Protein AF-A0A7J2TI35-F1 (afdb_monomer)

Secondary structure (DSSP, 8-state):
------------S-----SS----SEEEEEEEEEEESSHHHHHHHHHHHTT-TTSEEEE--SEE-TTPEE--HHHHHHT--TT-EEEEEEEEEEE--TT-EEEEEEEEEEESSTTS-EEEEEEEEE--S-HHHHHHHHHHHHHHHHHS--EEEEEEEEEEEEPPTTSEEEEEEEEEEE-

Structure (mmCIF, N/CA/C/O backbone):
data_AF-A0A7J2TI35-F1
#
_entry.id   AF-A0A7J2TI35-F1
#
loop_
_atom_site.group_PDB
_atom_site.id
_atom_site.type_symbol
_atom_site.label_atom_id
_atom_site.label_alt_id
_atom_site.label_comp_id
_atom_site.label_asym_id
_atom_site.label_entity_id
_atom_site.label_seq_id
_atom_site.pdbx_PDB_ins_code
_atom_site.Cartn_x
_atom_site.Cartn_y
_atom_site.Cartn_z
_atom_site.occupancy
_atom_site.B_iso_or_equiv
_atom_site.auth_seq_id
_atom_site.auth_comp_id
_atom_site.auth_asym_id
_atom_site.auth_atom_id
_atom_site.pdbx_PDB_model_num
ATOM 1 N N . MET A 1 1 ? 28.797 -44.524 -38.401 1.00 36.66 1 MET A N 1
ATOM 2 C CA . MET A 1 1 ? 29.913 -44.524 -37.436 1.00 36.66 1 MET A CA 1
ATOM 3 C C . MET A 1 1 ? 30.555 -43.155 -37.546 1.00 36.66 1 MET A C 1
ATOM 5 O O . MET A 1 1 ? 31.098 -42.881 -38.601 1.00 36.66 1 MET A O 1
ATOM 9 N N . GLU A 1 2 ? 30.414 -42.201 -36.638 1.00 34.38 2 GLU A N 1
ATOM 10 C CA . GLU A 1 2 ? 29.848 -42.133 -35.285 1.00 34.38 2 GLU A CA 1
ATOM 11 C C . GLU A 1 2 ? 29.405 -40.663 -35.058 1.00 34.38 2 GLU A C 1
ATOM 13 O O . GLU A 1 2 ? 29.889 -39.764 -35.748 1.00 34.38 2 GLU A O 1
ATOM 18 N N . GLU A 1 3 ? 28.412 -40.440 -34.195 1.00 37.59 3 GLU A N 1
ATOM 19 C CA . GLU A 1 3 ? 27.719 -39.166 -33.937 1.00 37.59 3 GLU A CA 1
ATOM 20 C C . GLU A 1 3 ? 28.552 -38.153 -33.139 1.00 37.59 3 GLU A C 1
ATOM 22 O O . GLU A 1 3 ? 29.273 -38.553 -32.241 1.00 37.59 3 GLU A O 1
ATOM 27 N N . TYR A 1 4 ? 28.319 -36.851 -33.363 1.00 26.86 4 TYR A N 1
ATOM 28 C CA . TYR A 1 4 ? 27.941 -35.900 -32.300 1.00 26.86 4 TYR A CA 1
ATOM 29 C C . TYR A 1 4 ? 27.055 -34.796 -32.909 1.00 26.86 4 TYR A C 1
ATOM 31 O O . TYR A 1 4 ? 27.506 -33.964 -33.696 1.00 26.86 4 TYR A O 1
ATOM 39 N N . LYS A 1 5 ? 25.760 -34.821 -32.570 1.00 39.22 5 LYS A N 1
ATOM 40 C CA . LYS A 1 5 ? 24.762 -33.800 -32.923 1.00 39.22 5 LYS A 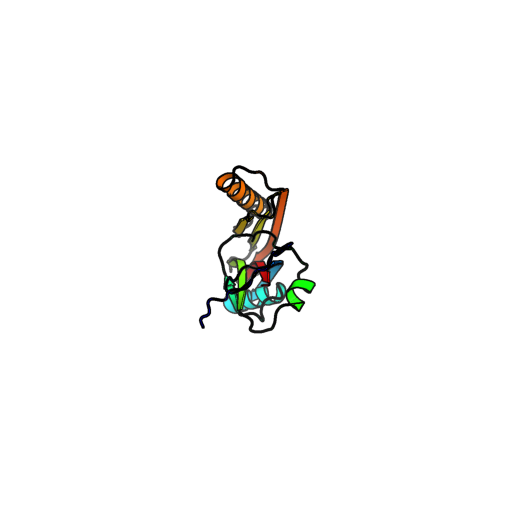CA 1
ATOM 41 C C . LYS A 1 5 ? 24.592 -32.815 -31.765 1.00 39.22 5 LYS A C 1
ATOM 43 O O . LYS A 1 5 ? 24.248 -33.234 -30.666 1.00 39.22 5 LYS A O 1
ATOM 48 N N . TYR A 1 6 ? 24.649 -31.518 -32.056 1.00 31.52 6 TYR A N 1
ATOM 49 C CA . TYR A 1 6 ? 23.654 -30.579 -31.530 1.00 31.52 6 TYR A CA 1
ATOM 50 C C . TYR A 1 6 ? 23.400 -29.490 -32.578 1.00 31.52 6 TYR A C 1
ATOM 52 O O . TYR A 1 6 ? 24.297 -28.740 -32.957 1.00 31.52 6 TYR A O 1
ATOM 60 N N . ASN A 1 7 ? 22.191 -29.521 -33.139 1.00 36.62 7 ASN A N 1
ATOM 61 C CA . ASN A 1 7 ? 21.800 -28.834 -34.366 1.00 36.62 7 ASN A CA 1
ATOM 62 C C . ASN A 1 7 ? 21.834 -27.310 -34.241 1.00 36.62 7 ASN A C 1
ATOM 64 O O . ASN A 1 7 ? 21.316 -26.729 -33.290 1.00 36.62 7 ASN A O 1
ATOM 68 N N . GLY A 1 8 ? 22.367 -26.678 -35.286 1.00 44.88 8 GLY A N 1
ATOM 69 C CA . GLY A 1 8 ? 22.318 -25.243 -35.486 1.00 44.88 8 GLY A CA 1
ATOM 70 C C . GLY A 1 8 ? 20.895 -24.688 -35.500 1.00 44.88 8 GLY A C 1
ATOM 71 O O . GLY A 1 8 ? 19.974 -25.248 -36.093 1.00 44.88 8 GLY A O 1
ATOM 72 N N . THR A 1 9 ? 20.732 -23.527 -34.880 1.00 31.77 9 THR A N 1
ATOM 73 C CA . THR A 1 9 ? 19.609 -22.628 -35.134 1.00 31.77 9 THR A CA 1
ATOM 74 C C . THR A 1 9 ? 20.097 -21.202 -34.897 1.00 31.77 9 THR A C 1
ATOM 76 O O . THR A 1 9 ? 20.495 -20.842 -33.791 1.00 31.77 9 THR A O 1
ATOM 79 N N . LYS A 1 10 ? 20.102 -20.379 -35.953 1.00 37.06 10 LYS A N 1
ATOM 80 C CA . LYS A 1 10 ? 20.100 -18.920 -35.806 1.00 37.06 10 LYS A CA 1
ATOM 81 C C . LYS A 1 10 ? 18.745 -18.547 -35.210 1.00 37.06 10 LYS A C 1
ATOM 83 O O . LYS A 1 10 ? 17.739 -18.695 -35.898 1.00 37.06 10 LYS A O 1
ATOM 88 N N . PHE A 1 11 ? 18.713 -18.061 -33.974 1.00 32.94 11 PHE A N 1
ATOM 89 C CA . PHE A 1 11 ? 17.512 -17.438 -33.424 1.00 32.94 11 PHE A CA 1
ATOM 90 C C . PHE A 1 11 ? 17.561 -15.931 -33.670 1.00 32.94 11 PHE A C 1
ATOM 92 O O . PHE A 1 11 ? 18.377 -15.204 -33.106 1.00 32.94 11 PHE A O 1
ATOM 99 N N . ALA A 1 12 ? 16.695 -15.489 -34.577 1.00 36.44 12 ALA A N 1
ATOM 100 C CA . ALA A 1 12 ? 16.267 -14.108 -34.698 1.00 36.44 12 ALA A CA 1
ATOM 101 C C . ALA A 1 12 ? 15.327 -13.761 -33.533 1.00 36.44 12 ALA A C 1
ATOM 103 O O . ALA A 1 12 ? 14.490 -14.583 -33.185 1.00 36.44 12 ALA A O 1
ATOM 104 N N . GLY A 1 13 ? 15.438 -12.534 -33.010 1.00 38.06 13 GLY A N 1
ATOM 105 C CA . GLY A 1 13 ? 14.357 -11.813 -32.323 1.00 38.06 13 GLY A CA 1
ATOM 106 C C . GLY A 1 13 ? 13.906 -12.342 -30.954 1.00 38.06 13 GLY A C 1
ATOM 107 O O . GLY A 1 13 ? 13.388 -13.440 -30.842 1.00 38.06 13 GLY A O 1
ATOM 108 N N . PHE A 1 14 ? 14.030 -11.493 -29.924 1.00 48.00 14 PHE A N 1
ATOM 109 C CA . PHE A 1 14 ? 13.279 -11.551 -28.656 1.00 48.00 14 PHE A CA 1
ATOM 110 C C . PHE A 1 14 ? 13.090 -12.954 -28.034 1.00 48.00 14 PHE A C 1
ATOM 112 O O . PHE A 1 14 ? 12.017 -13.549 -28.083 1.00 48.00 14 PHE A O 1
ATOM 119 N N . GLY A 1 15 ? 14.134 -13.458 -27.372 1.00 36.59 15 GLY A N 1
ATOM 120 C CA . GLY A 1 15 ? 14.057 -14.679 -26.570 1.00 36.59 15 GLY A CA 1
ATOM 121 C C . GLY A 1 15 ? 13.458 -14.441 -25.178 1.00 36.59 15 GLY A C 1
ATOM 122 O O . GLY A 1 15 ? 14.111 -13.850 -24.327 1.00 36.59 15 GLY A O 1
ATOM 123 N N . LEU A 1 16 ? 12.224 -14.921 -24.991 1.00 42.97 16 LEU A N 1
ATOM 124 C CA . LEU A 1 16 ? 11.712 -15.672 -23.829 1.00 42.97 16 LEU A CA 1
ATOM 125 C C . LEU A 1 16 ? 12.045 -15.156 -22.411 1.00 42.97 16 LEU A C 1
ATOM 127 O O . LEU A 1 16 ? 13.145 -15.325 -21.891 1.00 42.97 16 LEU A O 1
ATOM 131 N N . VAL A 1 17 ? 11.019 -14.652 -21.718 1.00 52.22 17 VAL A N 1
ATOM 132 C CA . VAL A 1 17 ? 10.976 -14.681 -20.248 1.00 52.22 17 VAL A CA 1
ATOM 133 C C . VAL A 1 17 ? 10.633 -16.110 -19.797 1.00 52.22 17 VAL A C 1
ATOM 135 O O . VAL A 1 17 ? 9.766 -16.738 -20.394 1.00 52.22 17 VAL A O 1
ATOM 138 N N . SER A 1 18 ? 11.261 -16.523 -18.689 1.00 61.06 18 SER A N 1
ATOM 139 C CA . SER A 1 18 ? 10.894 -17.585 -17.732 1.00 61.06 18 SER A CA 1
ATOM 140 C C . SER A 1 18 ? 11.398 -19.013 -17.965 1.00 61.06 18 SER A C 1
ATOM 142 O O . SER A 1 18 ? 10.998 -19.666 -18.916 1.00 61.06 18 SER A O 1
ATOM 144 N N . GLU A 1 19 ? 12.145 -19.515 -16.976 1.00 56.50 19 GLU A N 1
ATOM 145 C CA . GLU A 1 19 ? 11.762 -20.688 -16.173 1.00 56.50 19 GLU A CA 1
ATOM 146 C C . GLU A 1 19 ? 12.428 -20.537 -14.782 1.00 56.50 19 GLU A C 1
ATOM 148 O O . GLU A 1 19 ? 13.647 -20.609 -14.652 1.00 56.50 19 GLU A O 1
ATOM 153 N N . GLY A 1 20 ? 11.646 -20.205 -13.739 1.00 63.56 20 GLY A N 1
ATOM 154 C CA . GLY A 1 20 ? 12.079 -20.305 -12.329 1.00 63.56 20 GLY A CA 1
ATOM 155 C C . GLY A 1 20 ? 12.275 -19.026 -11.492 1.00 63.56 20 GLY A C 1
ATOM 156 O O . GLY A 1 20 ? 12.642 -19.147 -10.327 1.00 63.56 20 GLY A O 1
ATOM 157 N N . LYS A 1 21 ? 12.033 -17.807 -12.003 1.00 82.69 21 LYS A N 1
ATOM 158 C CA . LYS A 1 21 ? 12.129 -16.572 -11.187 1.00 82.69 21 LYS A CA 1
ATOM 159 C C . LYS A 1 21 ? 10.749 -15.959 -10.935 1.00 82.69 21 LYS A C 1
ATOM 161 O O . LYS A 1 21 ? 10.04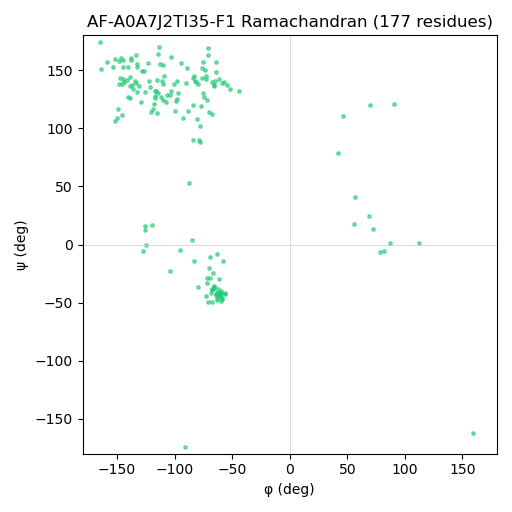1 -15.655 -11.889 1.00 82.69 21 LYS A O 1
ATOM 166 N N . LEU A 1 22 ? 10.399 -15.747 -9.663 1.00 90.88 22 LEU A N 1
ATOM 167 C CA . LEU A 1 22 ? 9.186 -15.035 -9.242 1.00 90.88 22 LEU A CA 1
ATOM 168 C C . LEU A 1 22 ? 9.406 -13.523 -9.396 1.00 90.88 22 LEU A C 1
ATOM 170 O O . LEU A 1 22 ? 9.887 -12.865 -8.477 1.00 90.88 22 LEU A O 1
ATOM 174 N N . VAL A 1 23 ? 9.111 -12.986 -10.580 1.00 93.94 23 VAL A N 1
ATOM 175 C CA . VAL A 1 23 ? 9.193 -11.546 -10.866 1.00 93.94 23 VAL A CA 1
ATOM 176 C C . VAL A 1 23 ? 7.810 -11.062 -11.294 1.00 93.94 23 VAL A C 1
ATOM 178 O O . VAL A 1 23 ? 7.355 -11.478 -12.358 1.00 93.94 23 VAL A O 1
ATOM 181 N N . PRO A 1 24 ? 7.147 -10.198 -10.504 1.00 95.44 24 PRO A N 1
ATOM 182 C CA . PRO A 1 24 ? 5.852 -9.649 -10.879 1.00 95.44 24 PRO A CA 1
ATOM 183 C C . PRO A 1 24 ? 5.896 -8.887 -12.193 1.00 95.44 24 PRO A C 1
ATOM 185 O O . PRO A 1 24 ? 6.826 -8.116 -12.443 1.00 95.44 24 PRO A O 1
ATOM 188 N N . ARG A 1 25 ? 4.865 -9.084 -13.014 1.00 95.19 25 ARG A N 1
ATOM 189 C CA . ARG A 1 25 ? 4.716 -8.402 -14.306 1.00 95.19 25 ARG A CA 1
ATOM 190 C C . ARG A 1 25 ? 3.684 -7.292 -14.250 1.00 95.19 25 ARG A C 1
ATOM 192 O O . ARG A 1 25 ? 3.752 -6.372 -15.061 1.00 95.19 25 ARG A O 1
ATOM 199 N N . ARG A 1 26 ? 2.759 -7.369 -13.295 1.00 98.25 26 ARG A N 1
ATOM 200 C CA . ARG A 1 26 ? 1.734 -6.358 -13.062 1.00 98.25 26 ARG A CA 1
ATOM 201 C C . ARG A 1 26 ? 1.646 -5.999 -11.590 1.00 98.25 26 ARG A C 1
ATOM 203 O O . ARG A 1 26 ? 1.957 -6.803 -10.709 1.00 98.25 26 ARG A O 1
ATOM 210 N N . VAL A 1 27 ? 1.204 -4.779 -11.328 1.00 98.62 27 VAL A N 1
ATOM 211 C CA . VAL A 1 27 ? 0.921 -4.288 -9.984 1.00 98.62 27 VAL A CA 1
ATOM 212 C C . VAL A 1 27 ? -0.323 -3.416 -10.003 1.00 98.62 27 VAL A C 1
ATOM 214 O O . VAL A 1 27 ? -0.522 -2.623 -10.921 1.00 98.62 27 VAL A O 1
ATOM 217 N N . PHE A 1 28 ? -1.149 -3.532 -8.972 1.00 98.81 28 PHE A N 1
ATOM 218 C CA . PHE A 1 28 ? -2.208 -2.566 -8.697 1.00 98.81 28 PHE A CA 1
ATOM 219 C C . PHE A 1 28 ? -2.039 -1.995 -7.294 1.00 98.81 28 PHE A C 1
ATOM 221 O O . PHE A 1 28 ? -1.431 -2.610 -6.419 1.00 98.81 28 PHE A O 1
ATOM 228 N N . PHE A 1 29 ? -2.580 -0.802 -7.081 1.00 98.81 29 PHE A N 1
ATOM 229 C CA . PHE A 1 29 ? -2.507 -0.104 -5.804 1.00 98.81 29 PHE A CA 1
ATOM 230 C C . PHE A 1 29 ? -3.887 -0.080 -5.164 1.00 98.81 29 PHE A C 1
ATOM 232 O O . PHE A 1 29 ? -4.892 0.135 -5.841 1.00 98.81 29 PHE A O 1
ATOM 239 N N . THR A 1 30 ? -3.942 -0.318 -3.860 1.00 98.81 30 THR A N 1
ATOM 240 C CA . THR A 1 30 ? -5.188 -0.298 -3.095 1.00 98.81 30 THR A CA 1
ATOM 241 C C . THR A 1 30 ? -4.934 0.240 -1.695 1.00 98.81 30 THR A C 1
ATOM 243 O O . THR A 1 30 ? -3.806 0.232 -1.198 1.00 98.81 30 THR A O 1
ATOM 246 N N . SER A 1 31 ? -5.984 0.713 -1.049 1.00 98.88 31 SER A N 1
ATOM 247 C CA . SER A 1 31 ? -5.960 1.131 0.343 1.00 98.88 31 SER A CA 1
ATOM 248 C C . SER A 1 31 ? -7.300 0.821 0.985 1.00 98.88 31 SER A C 1
ATOM 250 O O . SER A 1 31 ? -8.286 0.586 0.286 1.00 98.88 31 SER A O 1
ATOM 252 N N . GLY A 1 32 ? -7.319 0.764 2.312 1.00 98.81 32 GLY A N 1
ATOM 253 C CA . GLY A 1 32 ? -8.541 0.456 3.034 1.00 98.81 32 GLY A CA 1
ATOM 254 C C . GLY A 1 32 ? -8.519 0.914 4.479 1.00 98.81 32 GLY A C 1
ATOM 255 O O . GLY A 1 32 ? -7.454 1.105 5.079 1.00 98.81 32 GLY A O 1
ATOM 256 N N . VAL A 1 33 ? -9.718 1.089 5.025 1.00 98.88 33 VAL A N 1
ATOM 257 C CA . VAL A 1 33 ? -9.968 1.458 6.415 1.00 98.88 33 VAL A CA 1
ATOM 258 C C . VAL A 1 33 ? -10.908 0.444 7.054 1.00 98.88 33 VAL A C 1
ATOM 260 O O . VAL A 1 33 ? -11.964 0.128 6.520 1.00 98.88 33 VAL A O 1
ATOM 263 N N . GLY A 1 34 ? -10.543 -0.036 8.236 1.00 98.69 34 GLY A N 1
ATOM 264 C CA . GLY A 1 34 ? -11.362 -0.933 9.041 1.00 98.69 34 GLY A CA 1
ATOM 265 C C . GLY A 1 34 ? -11.519 -0.407 10.457 1.00 98.69 34 GLY A C 1
ATOM 266 O O . GLY A 1 34 ? -10.650 0.306 10.960 1.00 98.69 34 GLY A O 1
ATOM 267 N N . ARG A 1 35 ? -12.659 -0.718 11.073 1.00 98.62 35 ARG A N 1
ATOM 268 C CA . ARG A 1 35 ? -13.029 -0.269 12.418 1.00 98.62 35 ARG A CA 1
ATOM 269 C C . ARG A 1 35 ? -13.709 -1.389 13.173 1.00 98.62 35 ARG A C 1
ATOM 271 O O . ARG A 1 35 ? -14.655 -1.980 12.655 1.00 98.62 35 ARG A O 1
ATOM 278 N N . HIS A 1 36 ? -13.212 -1.705 14.361 1.00 98.62 36 HIS A N 1
ATOM 279 C CA . HIS A 1 36 ? -13.807 -2.732 15.209 1.00 98.62 36 HIS A CA 1
ATOM 280 C C . HIS A 1 36 ? -13.296 -2.625 16.654 1.00 98.62 36 HIS A C 1
ATOM 282 O O . HIS A 1 36 ? -12.134 -2.271 16.851 1.00 98.62 36 HIS A O 1
ATOM 288 N N . PRO A 1 37 ? -14.073 -3.033 17.675 1.00 98.19 37 PRO A N 1
ATOM 289 C CA . PRO A 1 37 ? -13.582 -3.160 19.055 1.00 98.19 37 PRO A CA 1
ATOM 290 C C . PRO A 1 37 ? -12.391 -4.115 19.248 1.00 98.19 37 PRO A C 1
ATOM 292 O O . PRO A 1 37 ? -11.741 -4.088 20.287 1.00 98.19 37 PRO A O 1
ATOM 295 N N . ASP A 1 38 ? -12.097 -4.952 18.253 1.00 98.31 38 ASP A N 1
ATOM 296 C CA . ASP A 1 38 ? -10.973 -5.889 18.252 1.00 98.31 38 ASP A CA 1
ATOM 297 C C . ASP A 1 38 ? -9.970 -5.490 17.153 1.00 98.31 38 ASP A C 1
ATOM 299 O O . ASP A 1 38 ? -10.383 -5.278 16.007 1.00 98.31 38 ASP A O 1
ATOM 303 N N . PRO A 1 39 ? -8.663 -5.391 17.454 1.00 98.19 39 PRO A N 1
ATOM 304 C CA . PRO A 1 39 ? -7.669 -4.895 16.506 1.00 98.19 39 PRO A CA 1
ATOM 305 C C . PRO A 1 39 ? -7.420 -5.845 15.328 1.00 98.19 39 PRO A C 1
ATOM 307 O O . PRO A 1 39 ? -7.055 -5.383 14.244 1.00 98.19 39 PRO A O 1
ATOM 310 N N . LEU A 1 40 ? -7.600 -7.158 15.514 1.00 98.31 40 LEU A N 1
ATOM 311 C CA . LEU A 1 40 ? -7.437 -8.144 14.447 1.00 98.31 40 LEU A CA 1
ATOM 312 C C . LEU A 1 40 ? -8.599 -8.045 13.458 1.00 98.31 40 LEU A C 1
ATOM 314 O O . LEU A 1 40 ? -8.373 -8.014 12.250 1.00 98.31 40 LEU A O 1
ATOM 318 N N . VAL A 1 41 ? -9.826 -7.925 13.964 1.00 98.56 41 VAL A N 1
ATOM 319 C CA . VAL A 1 41 ? -11.013 -7.736 13.118 1.00 98.56 41 VAL A CA 1
ATOM 320 C C . VAL A 1 41 ? -10.990 -6.367 12.434 1.00 98.56 41 VAL A C 1
ATOM 322 O O . VAL A 1 41 ? -11.310 -6.272 11.255 1.00 98.56 41 VAL A O 1
ATOM 325 N N . SER A 1 42 ? -10.530 -5.313 13.118 1.00 98.69 42 SER A N 1
ATOM 326 C CA . SER A 1 42 ? -10.311 -3.996 12.501 1.00 98.69 42 SER A CA 1
ATOM 327 C C . SER A 1 42 ? -9.368 -4.095 11.295 1.00 98.69 42 SER A C 1
ATOM 329 O O . SER A 1 42 ? -9.630 -3.513 10.244 1.00 98.69 42 SER A O 1
ATOM 331 N N . PHE A 1 43 ? -8.296 -4.884 11.402 1.00 98.75 43 PHE A N 1
ATOM 332 C CA . PHE A 1 43 ? -7.399 -5.125 10.275 1.00 98.75 43 PHE A CA 1
ATOM 333 C C . PHE A 1 43 ? -8.052 -5.946 9.153 1.00 98.75 43 PHE A C 1
ATOM 335 O O . PHE A 1 43 ? -7.891 -5.604 7.984 1.00 98.75 43 PHE A O 1
ATOM 342 N N . GLU A 1 44 ? -8.823 -6.981 9.484 1.00 98.62 44 GLU A N 1
ATOM 343 C CA . GLU A 1 44 ? -9.565 -7.780 8.499 1.00 98.62 44 GLU A CA 1
ATOM 344 C C . GLU A 1 44 ? -10.566 -6.931 7.698 1.00 98.62 44 GLU A C 1
ATOM 346 O O . GLU A 1 44 ? -10.619 -7.024 6.470 1.00 98.62 44 GLU A O 1
ATOM 351 N N . LEU A 1 45 ? -11.274 -6.016 8.364 1.00 98.81 45 LEU A N 1
ATOM 352 C CA . LEU A 1 45 ? -12.179 -5.070 7.712 1.00 98.81 45 LEU A CA 1
ATOM 353 C C . LEU A 1 45 ? -11.433 -4.077 6.812 1.00 98.81 45 LEU A C 1
ATOM 355 O O . LEU A 1 45 ? -11.925 -3.751 5.735 1.00 98.81 45 LEU A O 1
ATOM 359 N N . ALA A 1 46 ? -10.229 -3.644 7.199 1.00 98.88 46 ALA A N 1
ATOM 360 C CA . ALA A 1 46 ? -9.393 -2.803 6.342 1.00 98.88 46 ALA A CA 1
ATOM 361 C C . ALA A 1 46 ? -8.941 -3.555 5.077 1.00 98.88 46 ALA A C 1
ATOM 363 O O . ALA A 1 46 ? -8.886 -2.969 3.997 1.00 98.88 46 ALA A O 1
ATOM 364 N N . LEU A 1 47 ? -8.656 -4.859 5.183 1.00 98.88 47 LEU A N 1
ATOM 365 C CA . LEU A 1 47 ? -8.346 -5.706 4.026 1.00 98.88 47 LEU A CA 1
ATOM 366 C C . LEU A 1 47 ? -9.557 -5.890 3.103 1.00 98.88 47 LEU A C 1
ATOM 368 O O . LEU A 1 47 ? -9.382 -5.876 1.883 1.00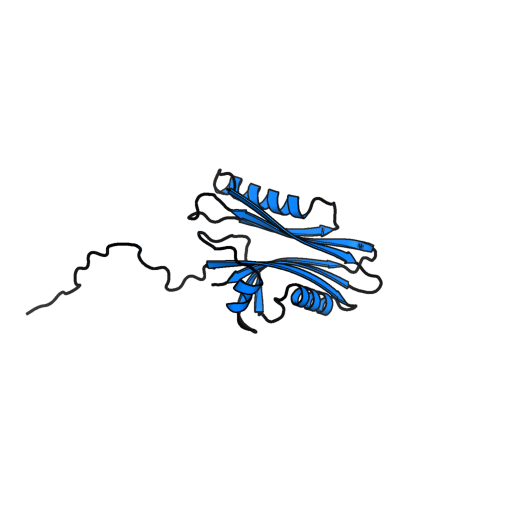 98.88 47 LEU A O 1
ATOM 372 N N . ARG A 1 48 ? -10.767 -6.022 3.667 1.00 98.81 48 ARG A N 1
ATOM 373 C CA . ARG A 1 48 ? -12.029 -6.087 2.906 1.00 98.81 48 ARG A CA 1
ATOM 374 C C . ARG A 1 48 ? -12.299 -4.804 2.138 1.00 98.81 48 ARG A C 1
ATOM 376 O O . ARG A 1 48 ? -12.614 -4.863 0.954 1.00 98.81 48 ARG A O 1
ATOM 383 N N . ASP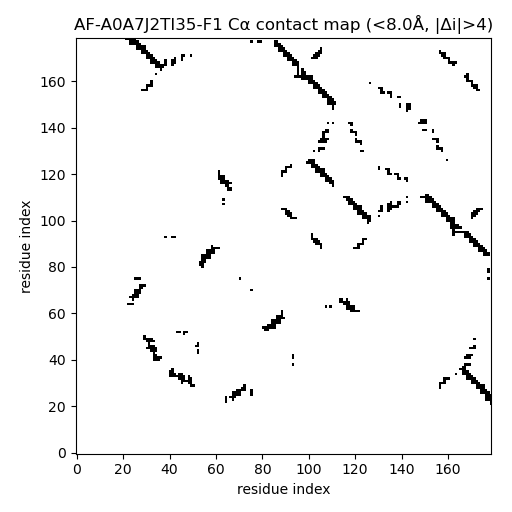 A 1 49 ? -12.137 -3.657 2.790 1.00 98.88 49 ASP A N 1
ATOM 384 C CA . ASP A 1 49 ? -12.268 -2.344 2.151 1.00 98.88 49 ASP A CA 1
ATOM 385 C C . ASP A 1 49 ? -11.247 -2.195 1.002 1.00 98.88 49 ASP A C 1
ATOM 387 O O . ASP A 1 49 ? -11.579 -1.847 -0.136 1.00 98.88 49 ASP A O 1
ATOM 391 N N . ALA A 1 50 ? -10.011 -2.645 1.240 1.00 98.75 50 ALA A N 1
ATOM 392 C CA . ALA A 1 50 ? -8.971 -2.728 0.219 1.00 98.75 50 ALA A CA 1
ATOM 393 C C . ALA A 1 50 ? -9.218 -3.810 -0.859 1.00 98.75 50 ALA A C 1
ATOM 395 O O . ALA A 1 50 ? -8.553 -3.790 -1.899 1.00 98.75 50 ALA A O 1
ATOM 396 N N . GLY A 1 51 ? -10.190 -4.710 -0.685 1.00 98.69 51 GLY A N 1
ATOM 397 C CA . GLY A 1 51 ? -10.566 -5.780 -1.620 1.00 98.69 51 GLY A CA 1
ATOM 398 C C . GLY A 1 51 ? -9.539 -6.906 -1.777 1.00 98.69 51 GLY A C 1
ATOM 399 O O . GLY A 1 51 ? -9.488 -7.537 -2.837 1.00 98.69 51 GLY A O 1
ATOM 400 N N . ILE A 1 52 ? -8.687 -7.114 -0.769 1.00 98.75 52 ILE A N 1
ATOM 401 C CA . ILE A 1 52 ? -7.578 -8.085 -0.784 1.00 98.75 52 ILE A CA 1
ATOM 402 C C . ILE A 1 52 ? -7.613 -9.072 0.396 1.00 98.75 52 ILE A C 1
ATOM 404 O O . ILE A 1 52 ? -6.651 -9.801 0.621 1.00 98.75 52 ILE A O 1
ATOM 408 N N . GLU A 1 53 ? -8.722 -9.130 1.133 1.00 98.56 53 GLU A N 1
ATOM 409 C CA . GLU A 1 53 ? -8.941 -9.986 2.309 1.00 98.56 53 GLU A CA 1
ATOM 410 C C . GLU A 1 53 ? -8.855 -11.484 2.016 1.00 98.56 53 GLU A C 1
ATOM 412 O O . GLU A 1 53 ? -8.497 -12.279 2.880 1.00 98.56 53 GLU A O 1
ATOM 417 N N . LYS A 1 54 ? -9.211 -11.878 0.791 1.00 98.25 54 LYS A N 1
ATOM 418 C CA . LYS A 1 54 ? -9.376 -13.283 0.402 1.00 98.25 54 LYS A CA 1
ATOM 419 C C . LYS A 1 54 ? -8.073 -13.962 -0.017 1.00 98.25 54 LYS A C 1
ATOM 421 O O . LYS A 1 54 ? -8.114 -15.104 -0.474 1.00 98.25 54 LYS A O 1
ATOM 426 N N . PHE A 1 55 ? -6.936 -13.276 0.084 1.00 98.69 55 PHE A N 1
ATOM 427 C CA . PHE A 1 55 ? -5.628 -13.767 -0.353 1.00 98.69 55 PHE A CA 1
ATOM 428 C C . PHE A 1 55 ? -4.700 -14.056 0.832 1.00 98.69 55 PHE A C 1
ATOM 430 O O . PHE A 1 55 ? -4.801 -13.438 1.888 1.00 98.69 55 PHE A O 1
ATOM 437 N N . ASN A 1 56 ? -3.737 -14.957 0.631 1.00 98.44 56 ASN A N 1
ATOM 438 C CA . ASN A 1 56 ? -2.626 -15.153 1.559 1.00 98.44 56 ASN A CA 1
ATOM 439 C C . ASN A 1 56 ? -1.536 -14.117 1.248 1.00 98.44 56 ASN A C 1
ATOM 441 O O . ASN A 1 56 ? -0.672 -14.345 0.401 1.00 98.44 56 ASN A O 1
ATOM 445 N N . LEU A 1 57 ? -1.612 -12.952 1.892 1.00 98.56 57 LEU A N 1
ATOM 446 C CA . LEU A 1 57 ? -0.713 -11.829 1.622 1.00 98.56 57 LEU A CA 1
ATOM 447 C C . LEU A 1 57 ? 0.686 -12.066 2.206 1.00 98.56 57 LEU A C 1
ATOM 449 O O . LEU A 1 57 ? 0.837 -12.311 3.402 1.00 98.56 57 LEU A O 1
ATOM 453 N N . VAL A 1 58 ? 1.713 -11.939 1.367 1.00 98.44 58 VAL A N 1
ATOM 454 C CA . VAL A 1 58 ? 3.124 -11.992 1.765 1.00 98.44 58 VAL A CA 1
ATOM 455 C C . VAL A 1 58 ? 3.757 -10.636 1.509 1.00 98.44 58 VAL A C 1
ATOM 457 O O . VAL A 1 58 ? 3.925 -10.219 0.363 1.00 98.44 58 VAL A O 1
ATOM 460 N N . THR A 1 59 ? 4.137 -9.952 2.583 1.00 98.25 59 THR A N 1
ATOM 461 C CA . THR A 1 59 ? 4.836 -8.673 2.483 1.00 98.25 59 THR A CA 1
ATOM 462 C C . THR A 1 59 ? 6.265 -8.885 1.994 1.00 98.25 59 THR A C 1
ATOM 464 O O . THR A 1 59 ? 7.023 -9.641 2.606 1.00 98.25 59 THR A O 1
ATOM 467 N N . VAL A 1 60 ? 6.634 -8.212 0.909 1.00 97.62 60 VAL A N 1
ATOM 468 C CA . VAL A 1 60 ? 7.988 -8.199 0.341 1.00 97.62 60 VAL A CA 1
ATOM 469 C C . VAL A 1 60 ? 8.601 -6.808 0.456 1.00 97.62 60 VAL A C 1
ATOM 471 O O . VAL A 1 60 ? 7.923 -5.850 0.815 1.00 97.62 60 VAL A O 1
ATOM 474 N N . SER A 1 61 ? 9.896 -6.704 0.165 1.00 95.56 61 SER A N 1
ATOM 475 C CA . SER A 1 61 ? 10.608 -5.429 0.173 1.00 95.56 61 SER A CA 1
ATOM 476 C C . SER A 1 61 ? 10.214 -4.517 -0.996 1.00 95.56 61 SER A C 1
ATOM 478 O O . SER A 1 61 ? 9.561 -4.915 -1.963 1.00 95.56 61 SER A O 1
ATOM 480 N N . SER A 1 62 ? 10.655 -3.268 -0.908 1.00 94.31 62 SER A N 1
ATOM 481 C CA . SER A 1 62 ? 10.086 -2.122 -1.611 1.00 94.31 62 SER A CA 1
ATOM 482 C C . SER A 1 62 ? 10.658 -1.891 -3.025 1.00 94.31 62 SER A C 1
ATOM 484 O O . SER A 1 62 ? 11.112 -0.801 -3.366 1.00 94.31 62 SER A O 1
ATOM 486 N N . ILE A 1 63 ? 10.648 -2.920 -3.878 1.00 98.12 63 ILE A N 1
ATOM 487 C CA . ILE A 1 63 ? 11.135 -2.838 -5.269 1.00 98.12 63 ILE A CA 1
ATOM 488 C C . ILE A 1 63 ? 9.969 -2.838 -6.260 1.00 98.12 63 ILE A C 1
ATOM 490 O O . ILE A 1 63 ? 9.136 -3.741 -6.243 1.00 98.12 63 ILE A O 1
ATOM 494 N N . TYR A 1 64 ? 9.951 -1.867 -7.180 1.00 98.06 64 TYR A N 1
ATOM 495 C CA . TYR A 1 64 ? 9.086 -1.908 -8.362 1.00 98.06 64 TYR A CA 1
ATOM 496 C C . TYR A 1 64 ? 9.814 -2.643 -9.499 1.00 98.06 64 TYR A C 1
ATOM 498 O O . TYR A 1 64 ? 10.845 -2.144 -9.963 1.00 98.06 64 TYR A O 1
ATOM 506 N N . PRO A 1 65 ? 9.342 -3.817 -9.958 1.00 97.56 65 PRO A N 1
ATOM 507 C CA . PRO A 1 65 ? 10.114 -4.626 -10.897 1.00 97.56 65 PRO A CA 1
ATOM 508 C C . PRO A 1 65 ? 10.332 -3.940 -12.259 1.00 97.56 65 PRO A C 1
ATOM 510 O O . PRO A 1 65 ? 9.454 -3.208 -12.728 1.00 97.56 65 PRO A O 1
ATOM 513 N N . PRO A 1 66 ? 11.464 -4.202 -12.942 1.00 96.44 66 PRO A N 1
ATOM 514 C CA . PRO A 1 66 ? 11.672 -3.747 -14.313 1.00 96.44 66 PRO A CA 1
ATOM 515 C C . PRO A 1 66 ? 10.540 -4.213 -15.227 1.00 96.44 66 PRO A C 1
ATOM 517 O O . PRO A 1 66 ? 10.125 -5.372 -15.168 1.00 96.44 66 PRO A O 1
ATOM 520 N N . ARG A 1 67 ? 10.073 -3.322 -16.106 1.00 95.56 67 ARG A N 1
ATOM 521 C CA . ARG A 1 67 ? 8.971 -3.570 -17.054 1.00 95.56 67 ARG A CA 1
ATOM 522 C C . ARG A 1 67 ? 7.653 -4.024 -16.407 1.00 95.56 67 ARG A C 1
ATOM 524 O O . ARG A 1 67 ? 6.806 -4.569 -17.111 1.00 95.56 67 ARG A O 1
ATOM 531 N N . CYS A 1 68 ? 7.480 -3.823 -15.099 1.00 96.94 68 CYS A N 1
ATOM 532 C CA . CYS A 1 68 ? 6.197 -4.039 -14.443 1.00 96.94 68 CYS A CA 1
ATOM 533 C C . CYS A 1 68 ? 5.173 -3.039 -14.994 1.00 96.94 68 CYS A C 1
ATOM 535 O O . CYS A 1 68 ? 5.506 -1.879 -15.255 1.00 96.94 68 CYS A O 1
ATOM 537 N N . GLU A 1 69 ? 3.943 -3.492 -15.191 1.00 97.62 69 GLU A N 1
ATOM 538 C CA . GLU A 1 69 ? 2.822 -2.690 -15.668 1.00 97.62 69 GLU A CA 1
ATOM 539 C C . GLU A 1 69 ? 1.895 -2.337 -14.498 1.00 97.62 69 GLU A C 1
ATOM 541 O O . GLU A 1 69 ? 1.509 -3.201 -13.710 1.00 97.62 69 GLU A O 1
ATOM 546 N N . ILE A 1 70 ? 1.516 -1.063 -14.386 1.00 98.31 70 ILE A N 1
ATOM 547 C CA . ILE A 1 70 ? 0.494 -0.644 -13.424 1.00 98.31 70 ILE A CA 1
ATOM 548 C C . ILE A 1 70 ? -0.874 -0.860 -14.061 1.00 98.31 70 ILE A C 1
ATOM 550 O O . ILE A 1 70 ? -1.176 -0.240 -15.079 1.00 98.31 70 ILE A O 1
ATOM 554 N N . VAL A 1 71 ? -1.701 -1.688 -13.429 1.00 98.62 71 VAL A N 1
ATOM 555 C CA . VAL A 1 71 ? -3.076 -1.978 -13.855 1.00 98.62 71 VAL A CA 1
ATOM 556 C C . VAL A 1 71 ? -4.087 -1.466 -12.833 1.00 98.62 71 VAL A C 1
ATOM 558 O O . VAL A 1 71 ? -3.739 -1.153 -11.688 1.00 98.62 71 VAL A O 1
ATOM 561 N N . SER A 1 72 ? -5.354 -1.368 -13.237 1.00 98.50 72 SER A N 1
ATOM 562 C CA . SER A 1 72 ? -6.433 -1.064 -12.292 1.00 98.50 72 SER A CA 1
ATOM 563 C C . SER A 1 72 ? -6.599 -2.182 -11.254 1.00 98.50 72 SER A C 1
ATOM 565 O O . SER A 1 72 ? -6.241 -3.340 -11.497 1.00 98.50 72 SER A O 1
ATOM 567 N N . LYS A 1 73 ? -7.182 -1.853 -10.093 1.00 98.25 73 LYS A N 1
ATOM 568 C CA . LYS A 1 73 ? -7.526 -2.846 -9.063 1.00 98.25 73 LYS A CA 1
ATOM 569 C C . LYS A 1 73 ? -8.436 -3.927 -9.648 1.00 98.25 73 LYS A C 1
ATOM 571 O O . LYS A 1 73 ? -8.223 -5.110 -9.411 1.00 98.25 73 LYS A O 1
ATOM 576 N N . GLU A 1 74 ? -9.423 -3.539 -10.447 1.00 98.06 74 GLU A N 1
ATOM 577 C CA . GLU A 1 74 ? -10.396 -4.447 -11.052 1.00 98.06 74 GLU A CA 1
ATOM 578 C C . GLU A 1 74 ? -9.751 -5.404 -12.057 1.00 98.06 74 GLU A C 1
ATOM 580 O O . GLU A 1 74 ? -10.156 -6.561 -12.137 1.00 98.06 74 GLU A O 1
ATOM 585 N N . GLU A 1 75 ? -8.768 -4.947 -12.835 1.00 98.19 75 GLU A N 1
ATOM 586 C CA . GLU A 1 75 ? -8.015 -5.804 -13.757 1.00 98.19 75 GLU A CA 1
ATOM 587 C C . GLU A 1 75 ? -7.088 -6.753 -13.007 1.00 98.19 75 GLU A C 1
ATOM 589 O O . GLU A 1 75 ? -7.166 -7.958 -13.231 1.00 98.19 75 GLU A O 1
ATOM 594 N N . GLY A 1 76 ? -6.292 -6.243 -12.063 1.00 97.88 76 GLY A N 1
ATOM 595 C CA . GLY A 1 76 ? -5.381 -7.075 -11.278 1.00 97.88 76 GLY A CA 1
ATOM 596 C C . GLY A 1 76 ? -6.115 -8.155 -10.478 1.00 97.88 76 GLY A C 1
ATOM 597 O O . GLY A 1 76 ? -5.686 -9.305 -10.443 1.00 97.88 76 GLY A O 1
ATOM 598 N N . LEU A 1 77 ? -7.276 -7.830 -9.900 1.00 98.00 77 LEU A N 1
ATOM 599 C CA . LEU A 1 77 ? -8.092 -8.797 -9.160 1.00 98.00 77 LEU A CA 1
ATOM 600 C C . LEU A 1 77 ? -8.681 -9.913 -10.037 1.00 98.00 77 LEU A C 1
ATOM 602 O O . LEU A 1 77 ? -8.973 -10.979 -9.501 1.00 98.00 77 LEU A O 1
ATOM 606 N N . LYS A 1 78 ? -8.858 -9.710 -11.352 1.00 97.81 78 LYS A N 1
ATOM 607 C CA . LYS A 1 78 ? -9.319 -10.777 -12.268 1.00 97.81 78 LYS A CA 1
ATOM 608 C C . LYS A 1 78 ? -8.263 -11.862 -12.481 1.00 97.81 78 LYS A C 1
ATOM 610 O O . LYS A 1 78 ? -8.609 -12.958 -12.908 1.00 97.81 78 LYS A O 1
ATOM 615 N N . GLU A 1 79 ? -7.001 -11.555 -12.201 1.00 97.06 79 GLU A N 1
ATOM 616 C CA . GLU A 1 79 ? -5.867 -12.467 -12.373 1.00 97.06 79 GLU A CA 1
ATOM 617 C C . GLU A 1 79 ? -5.503 -13.217 -11.084 1.00 97.06 79 GLU A C 1
ATOM 619 O O . GLU A 1 79 ? -4.638 -14.091 -11.098 1.00 97.06 79 GLU A O 1
ATOM 624 N N . LEU A 1 80 ? -6.163 -12.887 -9.970 1.00 97.56 80 LEU A N 1
ATOM 625 C CA . LEU A 1 80 ? -5.908 -13.475 -8.662 1.00 97.56 80 LEU A CA 1
ATOM 626 C C . LEU A 1 80 ? -7.050 -14.394 -8.226 1.00 97.56 80 LEU A C 1
ATOM 628 O O . LEU A 1 80 ? -8.230 -14.109 -8.437 1.00 97.56 80 LEU A O 1
ATOM 632 N N . TYR A 1 81 ? -6.697 -15.470 -7.526 1.00 97.25 81 TYR A N 1
ATOM 633 C CA . TYR A 1 81 ? -7.651 -16.450 -7.012 1.00 97.25 81 TYR A CA 1
ATOM 634 C C . TYR A 1 81 ? -7.736 -16.399 -5.481 1.00 97.25 81 TYR A C 1
ATOM 636 O O . TYR A 1 81 ? -6.706 -16.256 -4.818 1.00 97.25 81 TYR A O 1
ATOM 644 N N . PRO A 1 82 ? -8.932 -16.538 -4.876 1.00 98.25 82 PRO A N 1
ATOM 645 C CA . PRO A 1 82 ? -9.051 -16.668 -3.424 1.00 98.25 82 PRO A CA 1
ATOM 646 C C . PRO A 1 82 ? -8.133 -17.773 -2.872 1.00 98.25 82 PRO A C 1
ATOM 648 O O . PRO A 1 82 ? -8.062 -18.865 -3.431 1.00 98.25 82 PRO A O 1
ATOM 651 N N . GLY A 1 83 ? -7.413 -17.483 -1.787 1.00 97.69 83 GLY A N 1
ATOM 652 C CA . GLY A 1 83 ? -6.420 -18.373 -1.175 1.00 97.69 83 GLY A CA 1
ATOM 653 C C . GLY A 1 83 ? -5.034 -18.369 -1.837 1.00 97.69 83 GLY A C 1
ATOM 654 O O . GLY A 1 83 ? -4.108 -18.973 -1.296 1.00 97.69 83 GLY A O 1
ATOM 655 N N . GLN A 1 84 ? -4.844 -17.675 -2.963 1.00 98.06 84 GLN A N 1
ATOM 656 C CA . GLN A 1 84 ? -3.533 -17.540 -3.603 1.00 98.06 84 GLN A CA 1
ATOM 657 C C . GLN A 1 84 ? -2.532 -16.827 -2.680 1.00 98.06 84 GLN A C 1
ATOM 659 O O . GLN A 1 84 ? -2.895 -15.883 -1.975 1.00 98.06 84 GLN A O 1
ATOM 664 N N . ILE A 1 85 ? -1.267 -17.265 -2.704 1.00 98.25 85 ILE A N 1
ATOM 665 C CA . ILE A 1 85 ? -0.156 -16.497 -2.130 1.00 98.25 85 ILE A CA 1
ATOM 666 C C . ILE A 1 85 ? 0.073 -15.282 -3.024 1.00 98.25 85 ILE A C 1
ATOM 668 O O . ILE A 1 85 ? 0.462 -15.426 -4.184 1.00 98.25 85 ILE A O 1
ATOM 672 N N . VAL A 1 86 ? -0.185 -14.096 -2.486 1.00 98.44 86 VAL A N 1
ATOM 673 C CA . VAL A 1 86 ? -0.081 -12.832 -3.213 1.00 98.44 86 VAL A CA 1
ATOM 674 C C . VAL A 1 86 ? 0.974 -11.977 -2.536 1.00 98.44 86 VAL A C 1
ATOM 676 O O . VAL A 1 86 ? 0.871 -11.663 -1.351 1.00 98.44 86 VAL A O 1
ATOM 679 N N . PHE A 1 87 ? 2.003 -11.608 -3.289 1.00 98.50 87 PHE A N 1
ATOM 680 C CA . PHE A 1 87 ? 3.065 -10.750 -2.784 1.00 98.50 87 PHE A CA 1
ATOM 681 C C . PHE A 1 87 ? 2.626 -9.288 -2.842 1.00 98.50 87 PHE A C 1
ATOM 683 O O . PHE A 1 87 ? 2.008 -8.852 -3.815 1.00 98.50 87 PHE A O 1
ATOM 690 N N . CYS A 1 88 ? 2.952 -8.510 -1.818 1.00 98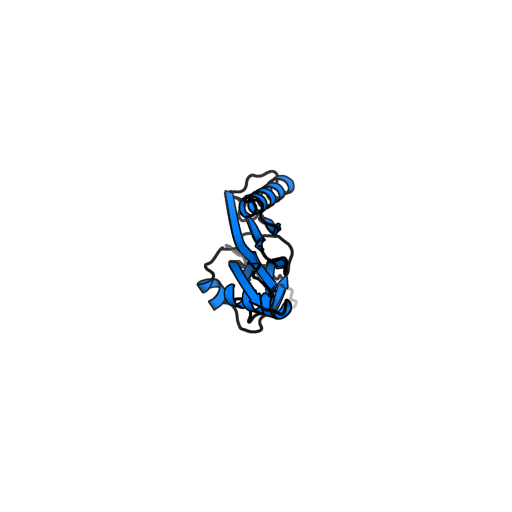.56 88 CYS A N 1
ATOM 691 C CA . CYS A 1 88 ? 2.656 -7.085 -1.800 1.00 98.56 88 CYS A CA 1
ATOM 692 C C . CYS A 1 88 ? 3.706 -6.295 -1.023 1.00 98.56 88 CYS A C 1
ATOM 694 O O . CYS A 1 88 ? 4.396 -6.824 -0.157 1.00 98.56 88 CYS A O 1
ATOM 696 N N . VAL A 1 89 ? 3.795 -5.007 -1.317 1.00 98.62 89 VAL A N 1
ATOM 697 C CA . VAL A 1 89 ? 4.40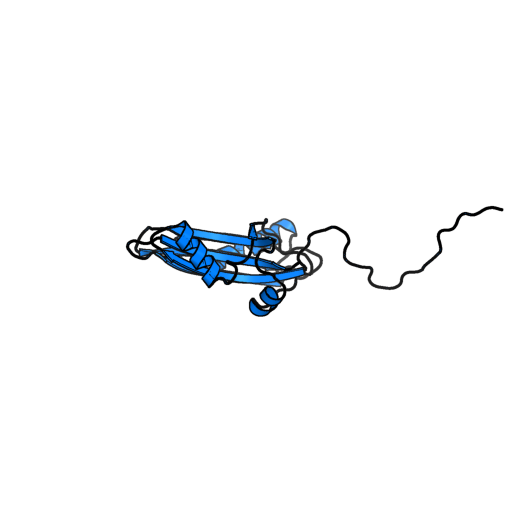8 -4.018 -0.429 1.00 98.62 89 VAL A CA 1
ATOM 698 C C . VAL A 1 89 ? 3.259 -3.343 0.304 1.00 98.62 89 VAL A C 1
ATOM 700 O O . VAL A 1 89 ? 2.337 -2.860 -0.351 1.00 98.62 89 VAL A O 1
ATOM 703 N N . MET A 1 90 ? 3.259 -3.353 1.637 1.00 98.69 90 MET A N 1
ATOM 704 C CA . MET A 1 90 ? 2.106 -2.910 2.426 1.00 98.69 90 MET A CA 1
ATOM 705 C C . MET A 1 90 ? 2.533 -2.077 3.630 1.00 98.69 90 MET A C 1
ATOM 707 O O . MET A 1 90 ? 3.281 -2.537 4.489 1.00 98.69 90 MET A O 1
ATOM 711 N N . SER A 1 91 ? 1.952 -0.886 3.733 1.00 98.62 91 SER A N 1
ATOM 712 C CA . SER A 1 91 ? 1.974 -0.069 4.939 1.00 98.62 91 SER A CA 1
ATOM 713 C C . SER A 1 91 ? 0.670 -0.256 5.713 1.00 98.62 91 SER A C 1
ATOM 715 O O . SER A 1 91 ? -0.405 -0.350 5.115 1.00 98.62 91 SER A O 1
ATOM 717 N N . LYS A 1 92 ? 0.745 -0.308 7.044 1.00 98.69 92 LYS A N 1
ATOM 718 C CA . LYS A 1 92 ? -0.414 -0.508 7.921 1.00 98.69 92 LYS A CA 1
ATOM 719 C C . LYS A 1 92 ? -0.212 0.206 9.249 1.00 98.69 92 LYS A C 1
ATOM 721 O O . LYS A 1 92 ? 0.838 0.057 9.865 1.00 98.69 92 LYS A O 1
ATOM 726 N N . MET A 1 93 ? -1.261 0.850 9.751 1.00 98.62 93 MET A N 1
ATOM 727 C CA . MET A 1 93 ? -1.327 1.309 11.137 1.00 98.62 93 MET A CA 1
ATOM 728 C C . MET A 1 93 ? -2.664 0.954 11.772 1.00 98.62 93 MET A C 1
ATOM 730 O O . MET A 1 93 ? -3.709 1.114 11.150 1.00 98.62 93 MET A O 1
ATOM 734 N N . THR A 1 94 ? -2.618 0.514 13.028 1.00 98.75 94 THR A N 1
ATOM 735 C CA . THR A 1 94 ? -3.793 0.316 13.882 1.00 98.75 94 THR A CA 1
ATOM 736 C C . THR A 1 94 ? -3.642 1.181 15.127 1.00 98.75 94 THR A C 1
ATOM 738 O O . THR A 1 94 ? -2.565 1.198 15.719 1.00 98.75 94 THR A O 1
ATOM 741 N N . SER A 1 95 ? -4.699 1.877 15.540 1.00 98.62 95 SER A N 1
ATOM 742 C CA . SER A 1 95 ? -4.712 2.664 16.778 1.00 98.62 95 SER A CA 1
ATOM 743 C C . SER A 1 95 ? -6.085 2.626 17.449 1.00 98.62 95 SER A C 1
ATOM 745 O O . SER A 1 95 ? -7.100 2.447 16.778 1.00 98.62 95 SER A O 1
ATOM 747 N N . CYS A 1 96 ? -6.095 2.785 18.772 1.00 98.19 96 CYS A N 1
ATOM 748 C CA . CYS A 1 96 ? -7.282 2.992 19.610 1.00 98.19 96 CYS A CA 1
ATOM 749 C C . CYS A 1 96 ? -7.214 4.332 20.371 1.00 98.19 96 CYS A C 1
ATOM 751 O O . CYS A 1 96 ? -7.914 4.532 21.361 1.00 98.19 96 CYS A O 1
ATOM 753 N N . GLU A 1 97 ? -6.334 5.249 19.954 1.00 97.94 97 GLU A N 1
ATOM 754 C CA . GLU A 1 97 ? -6.272 6.605 20.503 1.00 97.94 97 GLU A CA 1
ATOM 755 C C . GLU A 1 97 ? -7.380 7.483 19.901 1.00 97.94 97 GLU A C 1
ATOM 757 O O . GLU A 1 97 ? -7.174 8.133 18.874 1.00 97.94 97 GLU A O 1
ATOM 762 N N . THR A 1 98 ? -8.554 7.502 20.539 1.00 97.75 98 THR A N 1
ATOM 763 C CA . THR A 1 98 ? -9.738 8.264 20.107 1.00 97.75 98 THR A CA 1
ATOM 764 C C . THR A 1 98 ? -9.402 9.691 19.657 1.00 97.75 98 THR A C 1
ATOM 766 O O . THR A 1 98 ? -8.703 10.435 20.349 1.00 97.75 98 THR A O 1
ATOM 769 N N . GLY A 1 99 ? -9.925 10.086 18.494 1.00 96.94 99 GLY A N 1
ATOM 770 C CA . GLY A 1 99 ? -9.768 11.430 17.928 1.00 96.94 99 GLY A CA 1
ATOM 771 C C . GLY A 1 99 ? -8.414 11.695 17.259 1.00 96.94 99 GLY A C 1
ATOM 772 O O . GLY A 1 99 ? -8.237 12.736 16.622 1.00 96.94 99 GLY A O 1
ATOM 773 N N . LYS A 1 100 ? -7.442 10.775 17.345 1.00 97.75 100 LYS A N 1
ATOM 774 C CA . LYS A 1 100 ? -6.226 10.855 16.523 1.00 97.75 100 LYS A CA 1
ATOM 775 C C . LYS A 1 100 ? -6.550 10.508 15.075 1.00 97.75 100 LYS A C 1
ATOM 777 O O . LYS A 1 100 ? -7.342 9.612 14.804 1.00 97.75 100 LYS A O 1
ATOM 782 N N . LYS A 1 101 ? -5.869 11.163 14.134 1.00 98.25 101 LYS A N 1
ATOM 783 C CA . LYS A 1 101 ? -5.864 10.761 12.722 1.00 98.25 101 LYS A CA 1
ATOM 784 C C . LYS A 1 101 ? -4.617 9.950 12.420 1.00 98.25 101 LYS A C 1
ATOM 786 O O . LYS A 1 101 ? -3.505 10.415 12.672 1.00 98.25 101 LYS A O 1
ATOM 791 N N . ILE A 1 102 ? -4.810 8.757 11.879 1.00 98.75 102 ILE A N 1
ATOM 792 C CA . ILE A 1 102 ? -3.752 7.839 11.461 1.00 98.75 102 ILE A CA 1
ATOM 793 C C . ILE A 1 102 ? -3.753 7.687 9.945 1.00 98.75 102 ILE A C 1
ATOM 795 O O . ILE A 1 102 ? -4.788 7.864 9.299 1.00 98.75 102 ILE A O 1
ATOM 799 N N . PHE A 1 103 ? -2.601 7.334 9.387 1.00 98.81 103 PHE A N 1
ATOM 800 C CA . PHE A 1 103 ? -2.455 7.076 7.963 1.00 98.81 103 PHE A CA 1
ATOM 801 C C . PHE A 1 103 ? -1.588 5.848 7.683 1.00 98.81 103 PHE A C 1
ATOM 803 O O . PHE A 1 103 ? -0.749 5.451 8.494 1.00 98.81 103 PHE A O 1
ATOM 810 N N . ALA A 1 104 ? -1.768 5.294 6.489 1.00 98.75 104 ALA A N 1
ATOM 811 C CA . ALA A 1 104 ? -0.840 4.375 5.850 1.00 98.75 104 ALA A CA 1
ATOM 812 C C . ALA A 1 104 ? -0.693 4.782 4.383 1.00 98.75 104 ALA A C 1
ATOM 814 O O . ALA A 1 104 ? -1.688 5.050 3.712 1.00 98.75 104 ALA A O 1
ATOM 815 N N . SER A 1 105 ? 0.540 4.837 3.895 1.00 98.69 105 SER A N 1
ATOM 816 C CA . SER A 1 105 ? 0.892 5.277 2.552 1.00 98.69 105 SER A CA 1
ATOM 817 C C . SER A 1 105 ? 1.896 4.326 1.914 1.00 98.69 105 SER A C 1
ATOM 819 O O . SER A 1 105 ? 2.811 3.840 2.588 1.00 98.69 105 SER A O 1
ATOM 821 N N . VAL A 1 106 ? 1.715 4.077 0.618 1.00 98.81 106 VAL A N 1
ATOM 822 C CA . VAL A 1 106 ? 2.716 3.456 -0.248 1.00 98.81 106 VAL A CA 1
ATOM 823 C C . VAL A 1 106 ? 3.067 4.433 -1.364 1.00 98.81 106 VAL A C 1
ATOM 825 O O . VAL A 1 106 ? 2.203 4.783 -2.169 1.00 98.81 106 VAL A O 1
ATOM 828 N N . GLY A 1 107 ? 4.322 4.878 -1.396 1.00 98.69 107 GLY A N 1
ATOM 829 C CA . GLY A 1 107 ? 4.878 5.725 -2.450 1.00 98.69 107 GLY A CA 1
ATOM 830 C C . GLY A 1 107 ? 5.573 4.895 -3.524 1.00 98.69 107 GLY A C 1
ATOM 831 O O . GLY A 1 107 ? 6.006 3.773 -3.264 1.00 98.69 107 GLY A O 1
ATOM 832 N N . ILE A 1 108 ? 5.685 5.438 -4.736 1.00 98.69 108 ILE A N 1
ATOM 833 C CA . ILE A 1 108 ? 6.410 4.812 -5.845 1.00 98.69 108 ILE A CA 1
ATOM 834 C C . ILE A 1 108 ? 7.221 5.836 -6.639 1.00 98.69 108 ILE A C 1
ATOM 836 O O . ILE A 1 108 ? 6.768 6.955 -6.873 1.00 98.69 108 ILE A O 1
ATOM 840 N N . ALA A 1 109 ? 8.395 5.412 -7.106 1.00 98.69 109 ALA A N 1
ATOM 841 C CA . ALA A 1 109 ? 9.230 6.107 -8.075 1.00 98.69 109 ALA A CA 1
ATOM 842 C C . ALA A 1 109 ? 9.629 5.160 -9.216 1.00 98.69 109 ALA A C 1
ATOM 844 O O . ALA A 1 109 ? 10.234 4.111 -8.983 1.00 98.69 109 ALA A O 1
ATOM 845 N N . ILE A 1 110 ? 9.293 5.540 -10.450 1.00 98.44 110 ILE A N 1
ATOM 846 C CA . ILE A 1 110 ? 9.514 4.743 -11.664 1.00 98.44 110 ILE A CA 1
ATOM 847 C C . ILE A 1 110 ? 10.576 5.434 -12.529 1.00 98.44 110 ILE A C 1
ATOM 849 O O . ILE A 1 110 ? 10.404 6.617 -12.836 1.00 98.44 110 ILE A O 1
ATOM 853 N N . PRO A 1 111 ? 11.654 4.742 -12.938 1.00 97.94 111 PRO A N 1
ATOM 854 C CA . PRO A 1 111 ? 12.661 5.305 -13.834 1.00 97.94 111 PRO A CA 1
ATOM 855 C C . PRO A 1 111 ? 12.165 5.379 -15.287 1.00 97.94 111 PRO A C 1
ATOM 857 O O . PRO A 1 111 ? 11.320 4.590 -15.705 1.00 97.94 111 PRO A O 1
ATOM 860 N N . GLU A 1 112 ? 12.757 6.272 -16.086 1.00 97.00 112 GLU A N 1
ATOM 861 C CA . GLU A 1 112 ? 12.508 6.353 -17.539 1.00 97.00 112 GLU A CA 1
ATOM 862 C C . GLU A 1 112 ? 12.955 5.065 -18.260 1.00 97.00 112 GLU A C 1
ATOM 864 O O . GLU A 1 112 ? 12.264 4.522 -19.125 1.00 97.00 112 GLU A O 1
ATOM 869 N N . ASN A 1 113 ? 14.115 4.521 -17.870 1.00 96.06 113 ASN A N 1
ATOM 870 C CA . ASN A 1 113 ? 14.616 3.259 -18.405 1.00 96.06 113 ASN A CA 1
ATOM 871 C C . ASN A 1 113 ? 13.887 2.075 -17.758 1.00 96.06 113 ASN A C 1
ATOM 873 O O . ASN A 1 113 ? 14.249 1.629 -16.672 1.00 96.06 113 ASN A O 1
ATOM 877 N N . GLN A 1 114 ? 12.931 1.495 -18.484 1.00 93.44 114 GLN A N 1
ATOM 878 C CA . GLN A 1 114 ? 12.122 0.360 -18.024 1.00 93.44 114 GLN A CA 1
ATOM 879 C C . GLN A 1 114 ? 12.916 -0.933 -17.748 1.00 93.44 114 GLN A C 1
ATOM 881 O O . GLN A 1 114 ? 12.348 -1.900 -17.243 1.00 93.44 114 GLN A O 1
ATOM 886 N N . ASN A 1 115 ? 14.209 -0.993 -18.088 1.00 95.50 115 ASN A N 1
ATOM 887 C CA . ASN A 1 115 ? 15.079 -2.114 -17.716 1.00 95.50 115 ASN A CA 1
ATOM 888 C C . ASN A 1 115 ? 15.646 -1.994 -16.295 1.00 95.50 115 ASN A C 1
ATOM 890 O O . ASN A 1 115 ? 16.181 -2.975 -15.783 1.00 95.50 115 ASN A O 1
ATOM 894 N N . LEU A 1 116 ? 15.545 -0.817 -15.674 1.00 96.38 116 LEU A N 1
ATOM 895 C CA . LEU A 1 116 ? 15.880 -0.603 -14.271 1.00 96.38 116 LEU A CA 1
ATOM 896 C C . LEU A 1 116 ? 14.648 -0.851 -13.402 1.00 96.38 116 LEU A C 1
ATOM 898 O O . LEU A 1 116 ? 13.511 -0.673 -13.845 1.00 96.38 116 LEU A O 1
ATOM 902 N N . ASN A 1 117 ? 14.870 -1.260 -12.156 1.00 97.75 117 ASN A N 1
ATOM 903 C CA . ASN A 1 117 ? 13.793 -1.294 -11.179 1.00 97.75 117 ASN A CA 1
ATOM 904 C C . ASN A 1 117 ? 13.481 0.122 -10.684 1.00 97.75 117 ASN A C 1
ATOM 906 O O . ASN A 1 117 ? 14.353 0.988 -10.623 1.00 97.75 117 ASN A O 1
ATOM 910 N N . GLY A 1 118 ? 12.230 0.326 -10.292 1.00 98.31 118 GLY A N 1
ATOM 911 C CA . GLY A 1 118 ? 11.842 1.457 -9.465 1.00 98.31 118 GLY A CA 1
ATOM 912 C C . GLY A 1 118 ? 11.906 1.114 -7.980 1.00 98.31 118 GLY A C 1
ATOM 913 O O . GLY A 1 118 ? 12.310 0.012 -7.588 1.00 98.31 118 GLY A O 1
ATOM 914 N N . TYR A 1 119 ? 11.445 2.056 -7.168 1.00 98.50 119 TYR A N 1
ATOM 915 C CA . TYR A 1 119 ? 11.334 1.909 -5.721 1.00 98.50 119 TYR A CA 1
ATOM 916 C C . TYR A 1 119 ? 9.898 2.127 -5.276 1.00 98.50 119 TYR A C 1
ATOM 918 O O . TYR A 1 119 ? 9.204 3.007 -5.783 1.00 98.50 119 TYR A O 1
ATOM 926 N N . LEU A 1 120 ? 9.477 1.310 -4.322 1.00 98.69 120 LEU A N 1
ATOM 927 C CA . LEU A 1 120 ? 8.300 1.527 -3.497 1.00 98.69 120 LEU A CA 1
ATOM 928 C C . LEU A 1 120 ? 8.771 2.012 -2.122 1.00 98.69 120 LEU A C 1
ATOM 930 O O . LEU A 1 120 ? 9.926 1.808 -1.756 1.00 98.69 120 LEU A O 1
ATOM 934 N N . THR A 1 121 ? 7.890 2.630 -1.350 1.00 98.06 121 THR A N 1
ATOM 935 C CA . THR A 1 121 ? 8.158 3.000 0.045 1.00 98.06 121 THR A CA 1
ATOM 936 C C . THR A 1 121 ? 6.911 2.840 0.884 1.00 98.06 121 THR A C 1
ATOM 938 O O . THR A 1 121 ? 5.822 3.207 0.457 1.00 98.06 121 THR A O 1
ATOM 941 N N . GLU A 1 122 ? 7.067 2.334 2.099 1.00 98.00 122 GLU A N 1
ATOM 942 C CA . GLU A 1 122 ? 6.003 2.239 3.089 1.00 98.00 122 GLU A CA 1
ATOM 943 C C . GLU A 1 122 ? 6.174 3.321 4.153 1.00 98.00 122 GLU A C 1
ATOM 945 O O . GLU A 1 122 ? 7.234 3.458 4.762 1.00 98.00 122 GLU A O 1
ATOM 950 N N . TYR A 1 123 ? 5.109 4.073 4.419 1.00 97.69 123 TYR A N 1
ATOM 951 C CA . TYR A 1 123 ? 5.085 5.073 5.483 1.00 97.69 123 TYR A CA 1
ATOM 952 C C . TYR A 1 123 ? 3.748 5.016 6.218 1.00 97.69 123 TYR A C 1
ATOM 954 O O . TYR A 1 123 ? 2.700 4.863 5.592 1.00 97.69 123 TYR A O 1
ATOM 962 N N . HIS A 1 124 ? 3.754 5.074 7.545 1.00 98.50 124 HIS A N 1
ATOM 963 C CA . HIS A 1 124 ? 2.539 5.110 8.361 1.00 98.50 124 HIS A CA 1
ATOM 964 C C . HIS A 1 124 ? 2.801 5.850 9.665 1.00 98.50 124 HIS A C 1
ATOM 966 O O . HIS A 1 124 ? 3.946 5.987 10.100 1.00 98.50 124 HIS A O 1
ATOM 972 N N . GLY A 1 125 ? 1.736 6.322 10.300 1.00 98.19 125 GLY A N 1
ATOM 973 C CA . GLY A 1 125 ? 1.855 7.070 11.540 1.00 98.19 125 GLY A CA 1
ATOM 974 C C . GLY A 1 125 ? 0.643 7.937 11.830 1.00 98.19 125 GLY A C 1
ATOM 975 O O . GLY A 1 125 ? -0.440 7.779 11.263 1.00 98.19 125 GLY A O 1
ATOM 976 N N . TYR A 1 126 ? 0.850 8.890 12.728 1.00 97.56 126 TYR A N 1
ATOM 977 C CA . TYR A 1 126 ? -0.117 9.941 13.001 1.00 97.56 126 TYR A CA 1
ATOM 978 C C . TYR A 1 126 ? 0.003 11.054 11.968 1.00 97.56 126 TYR A C 1
ATOM 980 O O . TYR A 1 126 ? 1.108 11.424 11.572 1.00 97.56 126 TYR A O 1
ATOM 988 N N . CYS A 1 127 ? -1.141 11.584 11.546 1.00 95.50 127 CYS A N 1
ATOM 989 C CA . CYS A 1 127 ? -1.179 12.541 10.455 1.00 95.50 127 CYS A CA 1
ATOM 990 C C . CYS A 1 127 ? -0.480 13.862 10.817 1.00 95.50 127 CYS A C 1
ATOM 992 O O . CYS A 1 127 ? -0.698 14.425 11.891 1.00 95.50 127 CYS A O 1
ATOM 994 N N . ASN A 1 128 ? 0.308 14.372 9.876 1.00 91.56 128 ASN A N 1
ATOM 995 C CA . ASN A 1 128 ? 0.943 15.686 9.853 1.00 91.56 128 ASN A CA 1
ATOM 996 C C . ASN A 1 128 ? 0.601 16.503 8.581 1.00 91.56 128 ASN A C 1
ATOM 998 O O . ASN A 1 128 ? 1.056 17.638 8.456 1.00 91.56 128 ASN A O 1
ATOM 1002 N N . GLY A 1 129 ? -0.200 15.954 7.660 1.00 91.19 129 GLY A N 1
ATOM 1003 C CA . GLY A 1 129 ? -0.665 16.575 6.417 1.00 91.19 129 GLY A CA 1
ATOM 1004 C C . GLY A 1 129 ? 0.258 16.417 5.201 1.00 91.19 129 GLY A C 1
ATOM 1005 O O . GLY A 1 129 ? -0.054 16.970 4.146 1.00 91.19 129 GLY A O 1
ATOM 1006 N N . LEU A 1 130 ? 1.392 15.717 5.323 1.00 95.12 130 LEU A N 1
ATOM 1007 C CA . LEU A 1 130 ? 2.407 15.576 4.265 1.00 95.12 130 LEU A CA 1
ATOM 1008 C C . LEU A 1 130 ? 2.749 14.118 3.932 1.00 95.12 130 LEU A C 1
ATOM 1010 O O . LEU A 1 130 ? 3.757 13.839 3.292 1.00 95.12 130 LEU A O 1
ATOM 1014 N N . GLU A 1 131 ? 1.926 13.175 4.353 1.00 96.06 131 GLU A N 1
ATOM 1015 C CA . GLU A 1 131 ? 2.256 11.757 4.440 1.00 96.06 131 GLU A CA 1
ATOM 1016 C C . GLU A 1 131 ? 2.454 11.102 3.078 1.00 96.06 131 GLU A C 1
ATOM 1018 O O . GLU A 1 131 ? 3.469 10.446 2.844 1.00 96.06 131 GLU A O 1
ATOM 1023 N N . GLY A 1 132 ? 1.506 11.320 2.162 1.00 96.50 132 GLY A N 1
ATOM 1024 C CA . GLY A 1 132 ? 1.598 10.800 0.799 1.00 96.50 132 GLY A CA 1
ATOM 1025 C C . GLY A 1 132 ? 2.778 11.407 0.044 1.00 96.50 132 GLY A C 1
ATOM 1026 O O . GLY A 1 132 ? 3.552 10.691 -0.586 1.00 96.50 132 GLY A O 1
ATOM 1027 N N . LYS A 1 133 ? 2.978 12.723 0.188 1.00 97.69 133 LYS A N 1
ATOM 1028 C CA . LYS A 1 133 ? 4.113 13.4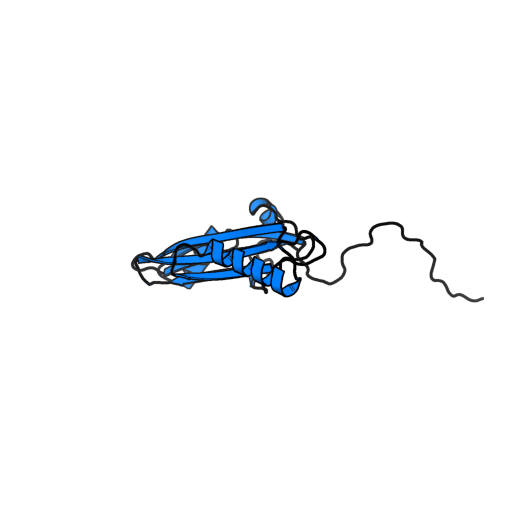27 -0.419 1.00 97.69 133 LYS A CA 1
ATOM 1029 C C . LYS A 1 133 ? 5.448 12.923 0.133 1.00 97.69 133 LYS A C 1
ATOM 1031 O O . LYS A 1 133 ? 6.373 12.706 -0.639 1.00 97.69 133 LYS A O 1
ATOM 1036 N N . HIS A 1 134 ? 5.535 12.683 1.440 1.00 98.12 134 HIS A N 1
ATOM 1037 C CA . HIS A 1 134 ? 6.724 12.108 2.058 1.00 98.12 134 HIS A CA 1
ATOM 1038 C C . HIS A 1 134 ? 7.027 10.716 1.494 1.00 98.12 134 HIS A C 1
ATOM 1040 O O . HIS A 1 134 ? 8.170 10.443 1.136 1.00 98.12 134 HIS A O 1
ATOM 1046 N N . ALA A 1 135 ? 6.014 9.855 1.345 1.00 98.06 135 ALA A N 1
ATOM 1047 C CA . ALA A 1 135 ? 6.199 8.537 0.744 1.00 98.06 135 ALA A CA 1
ATOM 1048 C C . ALA A 1 135 ? 6.754 8.636 -0.693 1.00 98.06 135 ALA A C 1
ATOM 1050 O O . ALA A 1 135 ? 7.733 7.959 -1.018 1.00 98.06 135 ALA A O 1
ATOM 1051 N N . GLU A 1 136 ? 6.204 9.526 -1.529 1.00 98.38 136 GLU A N 1
ATOM 1052 C CA . GLU A 1 136 ? 6.722 9.786 -2.884 1.00 98.38 136 GLU A CA 1
ATOM 1053 C C . GLU A 1 136 ? 8.169 10.279 -2.888 1.00 98.38 136 GLU A C 1
ATOM 1055 O O . GLU A 1 136 ? 9.005 9.763 -3.631 1.00 98.38 136 GLU A O 1
ATOM 1060 N N . GLU A 1 137 ? 8.477 11.269 -2.049 1.00 98.31 137 GLU A N 1
ATOM 1061 C CA . GLU A 1 137 ? 9.810 11.863 -1.962 1.00 98.31 137 GLU A CA 1
ATOM 1062 C C . GLU A 1 137 ? 10.852 10.839 -1.511 1.00 98.31 137 GLU A C 1
ATOM 1064 O O . GLU A 1 137 ? 11.964 10.829 -2.040 1.00 98.31 137 GLU A O 1
ATOM 1069 N N . MET A 1 138 ? 10.496 9.944 -0.584 1.00 98.44 138 MET A N 1
ATOM 1070 C CA . MET A 1 138 ? 11.388 8.869 -0.152 1.00 98.44 138 MET A CA 1
ATOM 1071 C C . MET A 1 138 ? 11.624 7.847 -1.268 1.00 98.44 138 MET A C 1
ATOM 1073 O O . MET A 1 138 ? 12.762 7.422 -1.460 1.00 98.44 138 MET A O 1
ATOM 1077 N N . ALA A 1 139 ? 10.601 7.501 -2.059 1.00 98.44 139 ALA A N 1
ATOM 1078 C CA . ALA A 1 139 ? 10.780 6.609 -3.206 1.00 98.44 139 ALA A CA 1
ATOM 1079 C C . ALA A 1 139 ? 11.694 7.245 -4.267 1.00 98.44 139 ALA A C 1
ATOM 1081 O O . ALA A 1 139 ? 12.611 6.599 -4.778 1.00 98.44 139 ALA A O 1
ATOM 1082 N N . ALA A 1 140 ? 11.497 8.536 -4.555 1.00 98.50 140 ALA A N 1
ATOM 1083 C CA . ALA A 1 140 ? 12.346 9.290 -5.473 1.00 98.50 140 ALA A CA 1
ATOM 1084 C C . ALA A 1 140 ? 13.791 9.387 -4.963 1.00 98.50 140 ALA A C 1
ATOM 1086 O O . ALA A 1 140 ? 14.736 9.196 -5.727 1.00 98.50 140 ALA A O 1
ATOM 1087 N N . TYR A 1 141 ? 13.973 9.643 -3.665 1.00 98.38 141 TYR A N 1
ATOM 1088 C CA . TYR A 1 141 ? 15.284 9.687 -3.024 1.00 98.38 141 TYR A CA 1
ATOM 1089 C C . TYR A 1 141 ? 16.028 8.348 -3.134 1.00 98.38 141 TYR A C 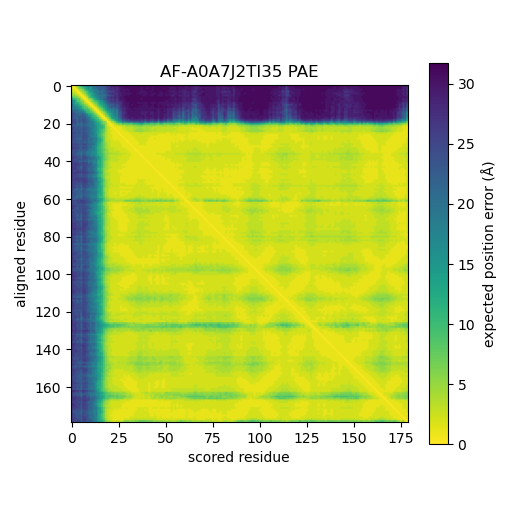1
ATOM 1091 O O . TYR A 1 141 ? 17.210 8.331 -3.483 1.00 98.38 141 TYR A O 1
ATOM 1099 N N . MET A 1 142 ? 15.345 7.223 -2.898 1.00 98.00 142 MET A N 1
ATOM 1100 C CA . MET A 1 142 ? 15.933 5.889 -3.067 1.00 98.00 142 MET A CA 1
ATOM 1101 C C . MET A 1 142 ? 16.365 5.634 -4.515 1.00 98.00 142 MET A C 1
ATOM 1103 O O . MET A 1 142 ? 17.464 5.138 -4.743 1.00 98.00 142 MET A O 1
ATOM 1107 N N . LEU A 1 143 ? 15.556 6.039 -5.500 1.00 97.75 143 LEU A N 1
ATOM 1108 C CA . LEU A 1 143 ? 15.917 5.905 -6.913 1.00 97.75 143 LEU A CA 1
ATOM 1109 C C . LEU A 1 143 ? 17.160 6.737 -7.271 1.00 97.75 143 LEU A C 1
ATOM 1111 O O . LEU A 1 143 ? 18.097 6.211 -7.875 1.00 97.75 143 LEU A O 1
ATOM 1115 N N . ARG A 1 144 ? 17.191 8.010 -6.853 1.00 98.12 144 ARG A N 1
ATOM 1116 C CA . ARG A 1 144 ? 18.325 8.920 -7.083 1.00 98.12 144 ARG A CA 1
ATOM 1117 C C . ARG A 1 144 ? 19.610 8.378 -6.472 1.00 98.12 144 ARG A C 1
ATOM 1119 O O . ARG A 1 144 ? 20.639 8.354 -7.128 1.00 98.12 144 ARG A O 1
ATOM 1126 N N . THR A 1 145 ? 19.555 7.912 -5.228 1.00 97.25 145 THR A N 1
ATOM 1127 C CA . THR A 1 145 ? 20.746 7.400 -4.532 1.00 97.25 145 THR A CA 1
ATOM 1128 C C . THR A 1 145 ? 21.223 6.049 -5.062 1.00 97.25 145 THR A C 1
ATOM 1130 O O . THR A 1 145 ? 22.420 5.776 -5.012 1.00 97.25 145 THR A O 1
ATOM 1133 N N . ALA A 1 146 ? 20.325 5.217 -5.595 1.00 96.31 146 ALA A N 1
ATOM 1134 C CA . ALA A 1 146 ? 20.680 3.916 -6.154 1.00 96.31 146 ALA A CA 1
ATOM 1135 C C . ALA A 1 146 ? 21.260 3.989 -7.573 1.00 96.31 146 ALA A C 1
ATOM 1137 O O . ALA A 1 146 ? 22.141 3.196 -7.909 1.00 96.31 146 ALA A O 1
ATOM 1138 N N . PHE A 1 147 ? 20.761 4.904 -8.409 1.00 95.81 147 PHE A N 1
ATOM 1139 C CA . PHE A 1 147 ? 21.068 4.923 -9.844 1.00 95.81 147 PHE A CA 1
ATOM 1140 C C . PHE A 1 147 ? 21.591 6.259 -10.383 1.00 95.81 147 PHE A C 1
ATOM 1142 O O . PHE A 1 147 ? 21.964 6.302 -11.551 1.00 95.81 147 PHE A O 1
ATOM 1149 N N . ASP A 1 148 ? 21.623 7.322 -9.574 1.00 97.00 148 ASP A N 1
ATOM 1150 C CA . ASP A 1 148 ? 21.973 8.690 -9.994 1.00 97.00 148 ASP A CA 1
ATOM 1151 C C . ASP A 1 148 ? 21.075 9.215 -11.135 1.00 97.00 148 ASP A C 1
ATOM 1153 O O . ASP A 1 148 ? 21.525 9.827 -12.102 1.00 97.00 148 ASP A O 1
ATOM 1157 N N . ILE A 1 149 ? 19.770 8.925 -11.041 1.00 96.50 149 ILE A N 1
ATOM 1158 C CA . ILE A 1 149 ? 18.746 9.334 -12.016 1.00 96.50 149 ILE A CA 1
ATOM 1159 C C . ILE A 1 149 ? 17.516 9.936 -11.336 1.00 96.50 149 ILE A C 1
ATOM 1161 O O . ILE A 1 149 ? 17.171 9.594 -10.205 1.00 96.50 149 ILE A O 1
ATOM 1165 N N . GLU A 1 150 ? 16.798 10.775 -12.079 1.00 97.50 150 GLU A N 1
ATOM 1166 C CA . GLU A 1 150 ? 15.473 11.260 -11.694 1.00 97.50 150 GLU A CA 1
ATOM 1167 C C . GLU A 1 150 ? 14.371 10.249 -12.062 1.00 97.50 150 GLU A C 1
ATOM 1169 O O . GLU A 1 150 ? 14.463 9.580 -13.099 1.00 97.50 150 GLU A O 1
ATOM 1174 N N . PRO A 1 151 ? 13.304 10.131 -11.248 1.00 97.31 151 PRO A N 1
ATOM 1175 C CA . PRO A 1 151 ? 12.138 9.350 -11.629 1.00 97.31 151 PRO A CA 1
ATOM 1176 C C . PRO A 1 151 ? 11.403 10.012 -12.797 1.00 97.31 151 PRO A C 1
ATOM 1178 O O . PRO A 1 151 ? 11.182 11.221 -12.810 1.00 97.31 151 PRO A O 1
ATOM 1181 N N . ALA A 1 152 ? 10.942 9.196 -13.740 1.00 97.75 152 ALA A N 1
ATOM 1182 C CA . ALA A 1 152 ? 10.010 9.620 -14.779 1.00 97.75 152 ALA A CA 1
ATOM 1183 C C . ALA A 1 152 ? 8.606 9.868 -14.209 1.00 97.75 152 ALA A C 1
ATOM 1185 O O . ALA A 1 152 ? 7.870 10.736 -14.676 1.00 97.75 152 ALA A O 1
ATOM 1186 N N . LYS A 1 153 ? 8.223 9.092 -13.188 1.00 97.94 153 LYS A N 1
ATOM 1187 C CA . LYS A 1 153 ? 6.925 9.207 -12.522 1.00 97.94 153 LYS A CA 1
ATOM 1188 C C . LYS A 1 153 ? 7.046 8.896 -11.037 1.00 97.94 153 LYS A C 1
ATOM 1190 O O . LYS A 1 153 ? 7.669 7.902 -10.663 1.00 97.94 153 LYS A O 1
ATOM 1195 N N . THR A 1 154 ? 6.369 9.695 -10.221 1.00 98.44 154 THR A N 1
ATOM 1196 C CA . THR A 1 154 ? 6.083 9.398 -8.816 1.00 98.44 154 THR A CA 1
ATOM 1197 C C . THR A 1 154 ? 4.590 9.517 -8.552 1.00 98.44 154 THR A C 1
ATOM 1199 O O . THR A 1 154 ? 3.895 10.267 -9.239 1.00 98.44 154 THR A O 1
ATOM 1202 N N . PHE A 1 155 ? 4.085 8.731 -7.606 1.00 98.50 155 PHE A N 1
ATOM 1203 C CA . PHE A 1 155 ? 2.762 8.910 -7.004 1.00 98.50 155 PHE A CA 1
ATOM 1204 C C . PHE A 1 155 ? 2.671 8.088 -5.712 1.00 98.50 155 PHE A C 1
ATOM 1206 O O . PHE A 1 155 ? 3.581 7.320 -5.391 1.00 98.50 155 PHE A O 1
ATOM 1213 N N . ASN A 1 156 ? 1.571 8.223 -4.977 1.00 98.62 156 ASN A N 1
ATOM 1214 C CA . ASN A 1 156 ? 1.281 7.397 -3.810 1.00 98.62 156 ASN A CA 1
ATOM 1215 C C . ASN A 1 156 ? -0.161 6.879 -3.807 1.00 98.62 156 ASN A C 1
ATOM 1217 O O . ASN A 1 156 ? -1.037 7.418 -4.484 1.00 98.62 156 ASN A O 1
ATOM 1221 N N . VAL A 1 157 ? -0.401 5.862 -2.982 1.00 98.50 157 VAL A N 1
ATOM 1222 C CA . VAL A 1 157 ? -1.729 5.513 -2.472 1.00 98.50 157 VAL A CA 1
ATOM 1223 C C . VAL A 1 157 ? -1.712 5.674 -0.953 1.00 98.50 157 VAL A C 1
ATOM 1225 O O . VAL A 1 157 ? -0.829 5.141 -0.284 1.00 98.50 157 VAL A O 1
ATOM 1228 N N . THR A 1 158 ? -2.670 6.423 -0.403 1.00 98.56 158 THR A N 1
ATOM 1229 C CA . THR A 1 158 ? -2.731 6.726 1.034 1.00 98.56 158 THR A CA 1
ATOM 1230 C C . THR A 1 158 ? -4.140 6.503 1.572 1.00 98.56 158 THR A C 1
ATOM 1232 O O . THR A 1 158 ? -5.110 7.000 1.004 1.00 98.56 158 THR A O 1
ATOM 1235 N N . ALA A 1 159 ? -4.252 5.776 2.683 1.00 98.62 159 ALA A N 1
ATOM 1236 C CA . ALA A 1 159 ? -5.443 5.758 3.527 1.00 98.62 159 ALA A CA 1
ATOM 1237 C C . ALA A 1 159 ? -5.225 6.655 4.744 1.00 98.62 159 ALA A C 1
ATOM 1239 O O . ALA A 1 159 ? -4.165 6.610 5.366 1.00 98.62 159 ALA A O 1
ATOM 1240 N N . VAL A 1 160 ? -6.253 7.424 5.101 1.00 98.44 160 VAL A N 1
ATOM 1241 C CA . VAL A 1 160 ? -6.303 8.253 6.309 1.00 98.44 160 VAL A CA 1
ATOM 1242 C C . VAL A 1 160 ? -7.619 7.992 7.023 1.00 98.44 160 VAL A C 1
ATOM 1244 O O . VAL A 1 160 ? -8.672 7.946 6.388 1.00 98.44 160 VAL A O 1
ATOM 1247 N N . ALA A 1 161 ? -7.573 7.857 8.344 1.00 98.44 161 ALA A N 1
ATOM 1248 C CA . ALA A 1 161 ? -8.768 7.702 9.156 1.00 98.44 161 ALA A CA 1
ATOM 1249 C C . ALA A 1 161 ? -8.597 8.339 10.533 1.00 98.44 161 ALA A C 1
ATOM 1251 O O . ALA A 1 161 ? -7.529 8.271 11.138 1.00 98.44 161 ALA A O 1
ATOM 1252 N N . GLU A 1 162 ? -9.673 8.936 11.039 1.00 98.31 162 GLU A N 1
ATOM 1253 C CA . GLU A 1 162 ? -9.784 9.272 12.456 1.00 98.31 162 GLU A CA 1
ATOM 1254 C C . GLU A 1 162 ? -10.175 8.026 13.254 1.00 98.31 162 GLU A C 1
ATOM 1256 O O . GLU A 1 162 ? -11.013 7.236 12.797 1.00 98.31 162 GLU A O 1
ATOM 1261 N N . VAL A 1 163 ? -9.539 7.860 14.415 1.00 98.38 163 VAL A N 1
ATOM 1262 C CA . VAL A 1 163 ? -9.778 6.760 15.346 1.00 98.38 163 VAL A CA 1
ATOM 1263 C C . VAL A 1 163 ? -11.069 7.018 16.120 1.00 98.38 163 VAL A C 1
ATOM 1265 O O . VAL A 1 163 ? -11.178 8.025 16.827 1.00 98.38 163 VAL A O 1
ATOM 1268 N N . GLY A 1 164 ? -12.036 6.112 15.967 1.00 94.94 164 GLY A N 1
ATOM 1269 C CA . GLY A 1 164 ? -13.340 6.195 16.621 1.00 94.94 164 GLY A CA 1
ATOM 1270 C C . GLY A 1 164 ? -13.293 5.932 18.128 1.00 94.94 164 GLY A C 1
ATOM 1271 O O . GLY A 1 164 ? -12.324 5.396 18.666 1.00 94.94 164 GLY A O 1
ATOM 1272 N N . GLU A 1 165 ? -14.356 6.328 18.825 1.00 96.62 165 GLU A N 1
ATOM 1273 C CA . GLU A 1 165 ? -14.493 6.099 20.263 1.00 96.62 165 GLU A CA 1
ATOM 1274 C C . GLU A 1 165 ? -14.837 4.633 20.557 1.00 96.62 165 GLU A C 1
ATOM 1276 O O . GLU A 1 165 ? -15.765 4.073 19.978 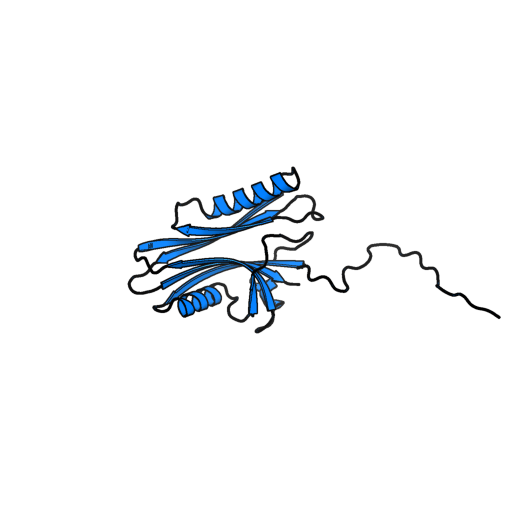1.00 96.62 165 GLU A O 1
ATOM 1281 N N . GLY A 1 166 ? -14.103 4.012 21.485 1.00 94.69 166 GLY A N 1
ATOM 1282 C CA . GLY A 1 166 ? -14.380 2.642 21.929 1.00 94.69 166 GLY A CA 1
ATOM 1283 C C . GLY A 1 166 ? -14.037 1.553 20.905 1.00 94.69 166 GLY A C 1
ATOM 1284 O O . GLY A 1 166 ? -14.443 0.405 21.085 1.00 94.69 166 GLY A O 1
ATOM 1285 N N . GLU A 1 167 ? -13.286 1.882 19.852 1.00 95.50 167 GLU A N 1
ATOM 1286 C CA . GLU A 1 167 ? -12.884 0.942 18.808 1.00 95.50 167 GLU A CA 1
ATOM 1287 C C . GLU A 1 167 ? -11.420 1.114 18.388 1.00 95.50 167 GLU A C 1
ATOM 1289 O O . GLU A 1 167 ? -10.788 2.150 18.599 1.00 95.50 167 GLU A O 1
ATOM 1294 N N . TYR A 1 168 ? -10.875 0.077 17.759 1.00 98.62 168 TYR A N 1
ATOM 1295 C CA . TYR A 1 168 ? -9.663 0.189 16.967 1.00 98.62 168 TYR A CA 1
ATOM 1296 C C . TYR A 1 168 ? -10.025 0.666 15.569 1.00 98.62 168 TYR A C 1
ATOM 1298 O O . TYR A 1 168 ? -11.030 0.255 14.993 1.00 98.62 168 TYR A O 1
ATOM 1306 N N . THR A 1 169 ? -9.164 1.503 15.008 1.00 98.81 169 THR A N 1
ATOM 1307 C CA . THR A 1 169 ? -9.178 1.856 13.592 1.00 98.81 169 THR A CA 1
ATOM 1308 C C . THR A 1 169 ? -7.883 1.378 12.961 1.00 98.81 169 THR A C 1
ATOM 1310 O O . THR A 1 169 ? -6.797 1.628 13.489 1.00 98.81 169 THR A O 1
ATOM 1313 N N . THR A 1 170 ? -7.993 0.700 11.824 1.00 98.88 170 THR A N 1
ATOM 1314 C CA . THR A 1 170 ? -6.868 0.269 11.001 1.00 98.88 170 THR A CA 1
ATOM 1315 C C . THR A 1 170 ? -6.931 0.952 9.649 1.00 98.88 170 THR A C 1
ATOM 1317 O O . THR A 1 170 ? -7.968 0.949 8.996 1.00 98.88 170 THR A O 1
ATOM 1320 N N . VAL A 1 171 ? -5.803 1.498 9.217 1.00 98.88 171 VAL A N 1
ATOM 1321 C CA . VAL A 1 171 ? -5.577 1.995 7.859 1.00 98.88 171 VAL A CA 1
ATOM 1322 C C . VAL A 1 171 ? -4.495 1.152 7.205 1.00 98.88 171 VAL A C 1
ATOM 1324 O O . VAL A 1 171 ? -3.517 0.776 7.859 1.00 98.88 171 VAL A O 1
ATOM 1327 N N . LEU A 1 172 ? -4.654 0.859 5.919 1.00 98.75 172 LEU A N 1
ATOM 1328 C CA . LEU A 1 172 ? -3.620 0.209 5.123 1.00 98.75 172 LEU A CA 1
ATOM 1329 C C . LEU A 1 172 ? -3.540 0.790 3.715 1.00 98.75 172 LEU A C 1
ATOM 1331 O O . LEU A 1 172 ? -4.530 1.267 3.165 1.00 98.75 172 LEU A O 1
ATOM 1335 N N . ALA A 1 173 ? -2.351 0.701 3.137 1.00 98.81 173 ALA A N 1
ATOM 1336 C CA . ALA A 1 173 ? -2.048 1.018 1.751 1.00 98.81 173 ALA A CA 1
ATOM 1337 C C . ALA A 1 173 ? -1.131 -0.078 1.205 1.00 98.81 173 ALA A C 1
ATOM 1339 O O . ALA A 1 173 ? -0.218 -0.513 1.909 1.00 98.81 173 ALA A O 1
ATOM 1340 N N . ALA A 1 174 ? -1.370 -0.541 -0.019 1.00 98.81 174 ALA A N 1
ATOM 1341 C CA . ALA A 1 174 ? -0.626 -1.649 -0.599 1.00 98.81 174 ALA A CA 1
ATOM 1342 C C . ALA A 1 174 ? -0.396 -1.492 -2.106 1.00 98.81 174 ALA A C 1
ATOM 1344 O O . ALA A 1 174 ? -1.290 -1.076 -2.843 1.00 98.81 174 ALA A O 1
ATOM 1345 N N . ALA A 1 175 ? 0.789 -1.908 -2.552 1.00 98.81 175 ALA A N 1
ATOM 1346 C CA . ALA A 1 175 ? 1.082 -2.267 -3.934 1.00 98.81 175 ALA A CA 1
ATOM 1347 C C . ALA A 1 175 ? 1.041 -3.796 -4.043 1.00 98.81 175 ALA A C 1
ATOM 1349 O O . ALA A 1 175 ? 1.834 -4.488 -3.402 1.00 98.81 175 ALA A O 1
ATOM 1350 N N . VAL A 1 176 ? 0.093 -4.328 -4.807 1.00 98.75 176 VAL A N 1
ATOM 1351 C CA . VAL A 1 176 ? -0.213 -5.759 -4.878 1.00 98.75 176 VAL A CA 1
ATOM 1352 C C . VAL A 1 176 ? 0.260 -6.315 -6.208 1.00 98.75 176 VAL A C 1
ATOM 1354 O O . VAL A 1 176 ? -0.141 -5.836 -7.269 1.00 98.75 176 VAL A O 1
ATOM 1357 N N . PHE A 1 177 ? 1.124 -7.321 -6.144 1.00 98.56 177 PHE A N 1
ATOM 1358 C CA . PHE A 1 177 ? 1.786 -7.887 -7.305 1.00 98.56 177 PHE A CA 1
ATOM 1359 C C . PHE A 1 177 ? 1.000 -9.041 -7.923 1.00 98.56 177 PHE A C 1
ATOM 1361 O O . PHE A 1 177 ? 0.503 -9.926 -7.225 1.00 98.56 177 PHE A O 1
ATOM 1368 N N . VAL A 1 178 ? 0.975 -9.060 -9.253 1.00 96.94 178 VAL A N 1
ATOM 1369 C CA . VAL A 1 178 ? 0.467 -10.155 -10.080 1.00 96.94 178 VAL A CA 1
ATOM 1370 C C . VAL A 1 178 ? 1.641 -10.696 -10.908 1.00 96.94 178 VAL A C 1
ATOM 1372 O O . VAL A 1 178 ? 2.382 -9.930 -11.540 1.00 96.94 178 VAL A O 1
ATOM 1375 N N . LEU A 1 179 ? 1.860 -12.011 -10.816 1.00 90.31 179 LEU A N 1
ATOM 1376 C CA . LEU A 1 179 ? 2.992 -12.732 -11.416 1.00 90.31 179 LEU A CA 1
ATOM 1377 C C . LEU A 1 179 ? 2.753 -13.071 -12.890 1.00 90.31 179 LEU A C 1
ATOM 1379 O O . LEU A 1 179 ? 1.627 -13.498 -13.213 1.00 90.31 179 LEU A O 1
#

Nearest PDB structures (foldseek):
  2qqd-assembly2_G  TM=9.517E-01  e=1.581E-16  Methanocaldococcus jannaschii
  1n2m-assembly1_A  TM=8.590E-01  e=2.832E-17  Methanocaldococcus jannaschii
  2qqc-assembly2_L  TM=8.251E-01  e=2.085E-06  Methanocaldococcus jannaschii
  1mt1-assembly1_D  TM=8.206E-01  e=3.350E-06  Methanocaldococcus jannaschii
  5flg-assembly1_A  TM=4.634E-01  e=1.023E+00  Bacillus subtilis

InterPro domains:
  IPR002724 Pyruvoyl-dependent arginine decarboxylase [MF_01404] (1-179)
  IPR002724 Pyruvoyl-dependent arginine decarboxylase [PF01862] (23-178)
  IPR002724 Pyruvoyl-dependent arginine decarboxylase [PIRSF005216] (21-178)
  IPR002724 Pyruvoyl-dependent arginine decarboxylase [PTHR40438] (20-178)
  IPR002724 Pyruvoyl-dependent arginine decarboxylase [SFLDG01170] (21-178)
  IPR002724 Pyruvoyl-dependent arginine decarboxylase [TIGR00286] (22-178)
  IPR016104 Pyruvoyl-dependent histidine/arginine decarboxylase [SSF56271] (20-176)
  IPR016105 Pyruvoyl-dependent histidine/arginine decarboxylase, 3-layer sandwich domain [G3DSA:3.50.20.10] (15-179)

pLDDT: mean 91.34, std 18.16, range [26.86, 98.88]

Sequence (179 aa):
MEEYKYNGTKFAGFGLVSEGKLVPRRVFFTSGVGRHPDPLVSFELALRDAGIEKFNLVTVSSIYPPRCEIVSKEEGLKELYPGQIVFCVMSKMTSCETGKKIFASVGIAIPENQNLNGYLTEYHGYCNGLEGKHAEEMAAYMLRTAFDIEPAKTFNVTAVAEVGEGEYTTVLAAAVFVL

Mean predicted aligned error: 6.67 Å

Radius of gyration: 20.46 Å; Cα contacts (8 Å, |Δi|>4): 444; chains: 1; bounding box: 44×61×59 Å

Solvent-accessible surface area (backbone atoms only — not comparable to full-atom values): 9531 Å² total; per-residue (Å²): 140,82,88,88,86,82,82,88,73,90,80,76,78,88,83,78,86,83,89,90,75,97,61,45,46,34,34,20,66,38,42,15,61,12,68,26,77,43,65,68,58,2,42,50,40,11,28,48,61,35,71,56,57,60,40,43,75,41,80,52,78,51,64,35,53,45,67,44,40,83,47,52,54,74,60,50,52,73,78,57,55,82,66,37,81,34,46,26,36,70,16,65,36,74,42,62,57,57,76,40,43,37,24,2,14,26,8,26,15,36,45,73,57,47,85,45,60,26,20,34,29,69,35,60,46,70,68,84,88,50,62,46,60,48,19,19,52,52,6,36,50,53,41,29,74,75,68,76,44,73,56,69,45,70,48,58,44,64,19,74,45,67,18,45,82,88,23,21,25,16,23,24,6,31,42,40,44,41,112

Foldseek 3Di:
DDDDDDDDDDDDDDDDDDDDDDFFQEKEKFKFKAKFLDQVNRVLRRCVRRVNNQEQEDEDFWKAGQNRYYDYPVVLVVLDDRHYYWYKHKAKDKDQPAQWKKKWKKKWFAAPRSNDIFTIFIDIDTDPPCGFVVRQVVSQVVCCVVPVDGGPDMGMDMDMDGRHHSIMMMIMIMIIGDD

Organism: Archaeoglobus fulgidus (NCBI:txid2234)